Protein AF-A0A954C7C8-F1 (afdb_monomer_lite)

Sequence (350 aa):
MEGTVPPKKTAKKKTKTKTKTKAKVSKAKTKAKKTKSKVSKTKAKVSKTKTKAKVSKTKTKAKKAASGKRRRKNATPEALRPDSDGTFQRDPRKHPHGLNLDGVAIDRASIQARAQAKRKLKADIPLSTSVRAAEDARRSVWAISSEKTTLMFEAAEDLDRERRARHEEVLVEESTPPSTATRRSARDAFGFFRAELARPEAEDDPHSLWRLAHQRQRHELLAGIDPEALDTFEERVGAKLPPSFYDFSLEWGGGQLYVQDHAQIRILPATRILKEITGALCNRMVRPLLPIVDLGLGDYLALDMSRSNRSRENPVWWWYAGEREKKIADSFGQWLKKLVDVGGAHYWWR

pLDDT: mean 72.87, std 22.74, range [34.84, 98.19]

Structure (mmCIF, N/CA/C/O backbone):
data_AF-A0A954C7C8-F1
#
_entry.id   AF-A0A954C7C8-F1
#
loop_
_atom_site.group_PDB
_atom_site.id
_atom_site.type_symbol
_atom_site.label_atom_id
_atom_site.label_alt_id
_atom_site.label_comp_id
_atom_site.label_asym_id
_atom_site.label_entity_id
_atom_site.label_seq_id
_atom_site.pdbx_PDB_ins_code
_atom_site.Cartn_x
_atom_site.Cartn_y
_atom_site.Cartn_z
_atom_site.occupancy
_atom_site.B_iso_or_equiv
_atom_site.auth_seq_id
_atom_site.auth_comp_id
_atom_site.auth_asym_id
_atom_site.auth_atom_id
_atom_site.pdbx_PDB_model_num
ATOM 1 N N . MET A 1 1 ? 72.518 29.207 -10.862 1.00 46.72 1 MET A N 1
ATOM 2 C CA . MET A 1 1 ? 71.650 28.888 -9.708 1.00 46.72 1 MET A CA 1
ATOM 3 C C . MET A 1 1 ? 71.086 27.500 -9.939 1.00 46.72 1 MET A C 1
ATOM 5 O O . MET A 1 1 ? 70.072 27.349 -10.604 1.00 46.72 1 MET A O 1
ATOM 9 N N . GLU A 1 2 ? 71.828 26.490 -9.496 1.00 39.72 2 GLU A N 1
ATOM 10 C CA . GLU A 1 2 ? 71.460 25.078 -9.609 1.00 39.72 2 GLU A CA 1
ATOM 11 C C . GLU A 1 2 ? 70.648 24.684 -8.371 1.00 39.72 2 GLU A C 1
ATOM 13 O O . GLU A 1 2 ? 71.102 24.854 -7.241 1.00 39.72 2 GLU A O 1
ATOM 18 N N . GLY A 1 3 ? 69.411 24.234 -8.589 1.00 47.38 3 GLY A N 1
ATOM 19 C CA . GLY A 1 3 ? 68.478 23.831 -7.540 1.00 47.38 3 GLY A CA 1
ATOM 20 C C . GLY A 1 3 ? 68.382 22.313 -7.444 1.00 47.38 3 GLY A C 1
ATOM 21 O O . GLY A 1 3 ? 67.647 21.679 -8.197 1.00 47.38 3 GLY A O 1
ATOM 22 N N . THR A 1 4 ? 69.125 21.743 -6.501 1.00 52.75 4 THR A N 1
ATOM 23 C CA . THR A 1 4 ? 69.155 20.317 -6.158 1.00 52.75 4 THR A CA 1
ATOM 24 C C . THR A 1 4 ? 67.909 19.922 -5.355 1.00 52.75 4 THR A C 1
ATOM 26 O O . THR A 1 4 ? 67.666 20.456 -4.274 1.00 52.75 4 THR A O 1
ATOM 29 N N . VAL A 1 5 ? 67.127 18.957 -5.851 1.00 64.50 5 VAL A N 1
ATOM 30 C CA . VAL A 1 5 ? 65.966 18.367 -5.154 1.00 64.50 5 VAL A CA 1
ATOM 31 C C . VAL A 1 5 ? 66.373 17.035 -4.500 1.00 64.50 5 VAL A C 1
ATOM 33 O O . VAL A 1 5 ? 66.882 16.163 -5.206 1.00 64.50 5 VAL A O 1
ATOM 36 N N . PRO A 1 6 ? 66.146 16.819 -3.187 1.00 63.22 6 PRO A N 1
ATOM 37 C CA . PRO A 1 6 ? 66.454 15.550 -2.526 1.00 63.22 6 PRO A CA 1
ATOM 38 C C . PRO A 1 6 ? 65.283 14.534 -2.535 1.00 63.22 6 PRO A C 1
ATOM 40 O O . PRO A 1 6 ? 64.127 14.902 -2.763 1.00 63.22 6 PRO A O 1
ATOM 43 N N . PRO A 1 7 ? 65.565 13.234 -2.282 1.00 61.59 7 PRO A N 1
ATOM 44 C CA . PRO A 1 7 ? 64.698 12.125 -2.682 1.00 61.59 7 PRO A CA 1
ATOM 45 C C . PRO A 1 7 ? 63.675 11.638 -1.636 1.00 61.59 7 PRO A C 1
ATOM 47 O O . PRO A 1 7 ? 63.821 11.780 -0.420 1.00 61.59 7 PRO A O 1
ATOM 50 N N . LYS A 1 8 ? 62.646 10.970 -2.180 1.00 51.44 8 LYS A N 1
ATOM 51 C CA . LYS A 1 8 ? 61.538 10.248 -1.529 1.00 51.44 8 LYS A CA 1
ATOM 52 C C . LYS A 1 8 ? 62.005 9.242 -0.465 1.00 51.44 8 LYS A C 1
ATOM 54 O O . LYS A 1 8 ? 62.753 8.314 -0.762 1.00 51.44 8 LYS A O 1
ATOM 59 N N . LYS A 1 9 ? 61.438 9.336 0.745 1.00 52.22 9 LYS A N 1
ATOM 60 C CA . LYS A 1 9 ? 61.500 8.283 1.774 1.00 52.22 9 LYS A CA 1
ATOM 61 C C . LYS A 1 9 ? 60.364 7.272 1.590 1.00 52.22 9 LYS A C 1
ATOM 63 O O . LYS A 1 9 ? 59.186 7.615 1.619 1.00 52.22 9 LYS A O 1
ATOM 68 N N . THR A 1 10 ? 60.744 6.009 1.437 1.00 47.47 10 THR A N 1
ATOM 69 C CA . THR A 1 10 ? 59.891 4.815 1.398 1.00 47.47 10 THR A CA 1
ATOM 70 C C . THR A 1 10 ? 59.378 4.441 2.793 1.00 47.47 10 THR A C 1
ATOM 72 O O . THR A 1 10 ? 60.172 4.217 3.709 1.00 47.47 10 THR A O 1
ATOM 75 N N . ALA A 1 11 ? 58.059 4.313 2.957 1.00 53.62 11 ALA A N 1
ATOM 76 C CA . ALA A 1 11 ? 57.433 3.836 4.190 1.00 53.62 11 ALA A CA 1
ATOM 77 C C . ALA A 1 11 ? 57.416 2.295 4.256 1.00 53.62 11 ALA A C 1
ATOM 79 O O . ALA A 1 11 ? 56.837 1.617 3.406 1.00 53.62 11 ALA A O 1
ATOM 80 N N . LYS A 1 12 ? 58.044 1.743 5.302 1.00 49.09 12 LYS A N 1
ATOM 81 C CA . LYS A 1 12 ? 58.049 0.317 5.668 1.00 49.09 12 LYS A CA 1
ATOM 82 C C . LYS A 1 12 ? 56.649 -0.151 6.091 1.00 49.09 12 LYS A C 1
ATOM 84 O O . LYS A 1 12 ? 56.111 0.294 7.104 1.00 49.09 12 LYS A O 1
ATOM 89 N N . LYS A 1 13 ? 56.104 -1.125 5.361 1.00 48.75 13 LYS A N 1
ATOM 90 C CA . LYS A 1 13 ? 54.872 -1.864 5.672 1.00 48.75 13 LYS A CA 1
ATOM 91 C C . LYS A 1 13 ? 55.163 -2.883 6.788 1.00 48.75 13 LYS A C 1
ATOM 93 O O . LYS A 1 13 ? 55.808 -3.897 6.544 1.00 48.75 13 LYS A O 1
ATOM 98 N N . LYS A 1 14 ? 54.727 -2.610 8.025 1.00 51.41 14 LYS A N 1
ATOM 99 C CA . LYS A 1 14 ? 54.780 -3.572 9.144 1.00 51.41 14 LYS A CA 1
ATOM 100 C C . LYS A 1 14 ? 53.619 -4.567 9.035 1.00 51.41 14 LYS A C 1
ATOM 102 O O . LYS A 1 14 ? 52.454 -4.193 9.139 1.00 51.41 14 LYS A O 1
ATOM 107 N N . THR A 1 15 ? 53.951 -5.838 8.855 1.00 44.94 15 THR A N 1
ATOM 108 C CA . THR A 1 15 ? 53.061 -6.999 8.970 1.00 44.94 15 THR A CA 1
ATOM 109 C C . THR A 1 15 ? 52.659 -7.225 10.432 1.00 44.94 15 THR A C 1
ATOM 111 O O . THR A 1 15 ? 53.518 -7.457 11.279 1.00 44.94 15 THR A O 1
ATOM 114 N N . LYS A 1 16 ? 51.354 -7.167 10.737 1.00 48.84 16 LYS A N 1
ATOM 115 C CA . LYS A 1 16 ? 50.788 -7.601 12.026 1.00 48.84 16 LYS A CA 1
ATOM 116 C C . LYS A 1 16 ? 50.396 -9.078 11.953 1.00 48.84 16 LYS A C 1
ATOM 118 O O . LYS A 1 16 ? 49.500 -9.464 11.206 1.00 48.84 16 LYS A O 1
ATOM 123 N N . THR A 1 17 ? 51.069 -9.875 12.768 1.00 42.56 17 THR A N 1
ATOM 124 C CA . THR A 1 17 ? 50.798 -11.274 13.103 1.00 42.56 17 THR A CA 1
ATOM 125 C C . THR A 1 17 ? 49.442 -11.391 13.812 1.00 42.56 17 THR A C 1
ATOM 127 O O . THR A 1 17 ? 49.221 -10.754 14.840 1.00 42.56 17 THR A O 1
ATOM 130 N N . LYS A 1 18 ? 48.515 -12.193 13.268 1.00 51.16 18 LYS A N 1
ATOM 131 C CA . LYS A 1 18 ? 47.244 -12.551 13.922 1.00 51.16 18 LYS A CA 1
ATOM 132 C C . LYS A 1 18 ? 47.466 -13.733 14.868 1.00 51.16 18 LYS A C 1
ATOM 134 O O . LYS A 1 18 ? 47.672 -14.861 14.425 1.00 51.16 18 LYS A O 1
ATOM 139 N N . THR A 1 19 ? 47.375 -13.476 16.164 1.00 45.09 19 THR A N 1
ATOM 140 C CA . THR A 1 19 ? 47.300 -14.476 17.233 1.00 45.09 19 THR A CA 1
ATOM 141 C C . THR A 1 19 ? 45.918 -15.139 17.224 1.00 45.09 19 THR A C 1
ATOM 143 O O . THR A 1 19 ? 44.892 -14.468 17.307 1.00 45.09 19 THR A O 1
ATOM 146 N N . LYS A 1 20 ? 45.882 -16.472 17.101 1.00 49.59 20 LYS A N 1
ATOM 147 C CA . LYS A 1 20 ? 44.675 -17.296 17.263 1.00 49.59 20 LYS A CA 1
ATOM 148 C C . LYS A 1 20 ? 44.415 -17.524 18.755 1.00 49.59 20 LYS A C 1
ATOM 150 O O . LYS A 1 20 ? 45.111 -18.323 19.374 1.00 49.59 20 LYS A O 1
ATOM 155 N N . THR A 1 21 ? 43.383 -16.904 19.313 1.00 43.47 21 THR A N 1
ATOM 156 C CA . THR A 1 21 ? 42.845 -17.253 20.637 1.00 43.47 21 THR A CA 1
ATOM 157 C C . THR A 1 21 ? 41.702 -18.256 20.469 1.00 43.47 21 THR A C 1
ATOM 159 O O . THR A 1 21 ? 40.609 -17.916 20.023 1.00 43.47 21 THR A O 1
ATOM 162 N N . LYS A 1 22 ? 41.961 -19.526 20.804 1.00 47.38 22 LYS A N 1
ATOM 163 C CA . LYS A 1 22 ? 40.930 -20.559 20.978 1.00 47.38 22 LYS A CA 1
ATOM 164 C C . LYS A 1 22 ? 40.215 -20.310 22.310 1.00 47.38 22 LYS A C 1
ATOM 166 O O . LYS A 1 22 ? 40.795 -20.555 23.364 1.00 47.38 22 LYS A O 1
ATOM 171 N N . ALA A 1 23 ? 38.961 -19.868 22.268 1.00 44.16 23 ALA A N 1
ATOM 172 C CA . ALA A 1 23 ? 38.094 -19.846 23.442 1.00 44.16 23 ALA A CA 1
ATOM 173 C C . ALA A 1 23 ? 37.400 -21.212 23.607 1.00 44.16 23 ALA A C 1
ATOM 175 O O . ALA A 1 23 ? 36.630 -21.652 22.754 1.00 44.16 23 ALA A O 1
ATOM 176 N N . LYS A 1 24 ? 37.718 -21.892 24.713 1.00 42.03 24 LYS A N 1
ATOM 177 C CA . LYS A 1 24 ? 37.057 -23.104 25.217 1.00 42.03 24 LYS A CA 1
ATOM 178 C C . LYS A 1 24 ? 35.636 -22.741 25.665 1.00 42.03 24 LYS A C 1
ATOM 180 O O . LYS A 1 24 ? 35.471 -21.994 26.622 1.00 42.03 24 LYS A O 1
ATOM 185 N N . VAL A 1 25 ? 34.621 -23.305 25.013 1.00 41.75 25 VAL A N 1
ATOM 186 C CA . VAL A 1 25 ? 33.230 -23.269 25.487 1.00 41.75 25 VAL A CA 1
ATOM 187 C C . VAL A 1 25 ? 33.046 -24.396 26.505 1.00 41.75 25 VAL A C 1
ATOM 189 O O . VAL A 1 25 ? 32.979 -25.570 26.142 1.00 41.75 25 VAL A O 1
ATOM 192 N N . SER A 1 26 ? 32.996 -24.055 27.792 1.00 43.66 26 SER A N 1
ATOM 193 C CA . SER A 1 26 ? 32.583 -24.965 28.860 1.00 43.66 26 SER A CA 1
ATOM 194 C C . SER A 1 26 ? 31.052 -25.006 28.943 1.00 43.66 26 SER A C 1
ATOM 196 O O . SER A 1 26 ? 30.375 -23.995 29.114 1.00 43.66 26 SER A O 1
ATOM 198 N N . LYS A 1 27 ? 30.488 -26.211 28.805 1.00 48.31 27 LYS A N 1
ATOM 199 C CA . LYS A 1 27 ? 29.069 -26.509 29.047 1.00 48.31 27 LYS A CA 1
ATOM 200 C C . LYS A 1 27 ? 28.755 -26.342 30.537 1.00 48.31 27 LYS A C 1
ATOM 202 O O . LYS A 1 27 ? 29.107 -27.208 31.336 1.00 48.31 27 LYS A O 1
ATOM 207 N N . ALA A 1 28 ? 28.030 -25.290 30.901 1.00 42.75 28 ALA A N 1
ATOM 208 C CA . ALA A 1 28 ? 27.385 -25.187 32.205 1.00 42.75 28 ALA A CA 1
ATOM 209 C C . ALA A 1 28 ? 26.016 -25.891 32.163 1.00 42.75 28 ALA A C 1
ATOM 211 O O . ALA A 1 28 ? 25.058 -25.399 31.571 1.00 42.75 28 ALA A O 1
ATOM 212 N N . LYS A 1 29 ? 25.929 -27.071 32.789 1.00 51.09 29 LYS A N 1
ATOM 213 C CA . LYS A 1 29 ? 24.661 -27.715 33.163 1.00 51.09 29 LYS A CA 1
ATOM 214 C C . LYS A 1 29 ? 24.087 -26.981 34.378 1.00 51.09 29 LYS A C 1
ATOM 216 O O . LYS A 1 29 ? 24.548 -27.202 35.496 1.00 51.09 29 LYS A O 1
ATOM 221 N N . THR A 1 30 ? 23.056 -26.168 34.195 1.00 42.38 30 THR A N 1
ATOM 222 C CA . THR A 1 30 ? 22.246 -25.644 35.302 1.00 42.38 30 THR A CA 1
ATOM 223 C C . THR A 1 30 ? 21.126 -26.629 35.637 1.00 42.38 30 THR A C 1
ATOM 225 O O . THR A 1 30 ? 20.155 -26.796 34.903 1.00 42.38 30 THR A O 1
ATOM 228 N N . LYS A 1 31 ? 21.278 -27.320 36.773 1.00 43.69 31 LYS A N 1
ATOM 229 C CA . LYS A 1 31 ? 20.202 -28.078 37.424 1.00 43.69 31 LYS A CA 1
ATOM 230 C C . LYS A 1 31 ? 19.186 -27.087 38.002 1.00 43.69 31 LYS A C 1
ATOM 232 O O . LYS A 1 31 ? 19.531 -26.289 38.871 1.00 43.69 31 LYS A O 1
ATOM 237 N N . ALA A 1 32 ? 17.936 -27.168 37.552 1.00 42.69 32 ALA A N 1
ATOM 238 C CA . ALA A 1 32 ? 16.816 -26.442 38.139 1.00 42.69 32 ALA A CA 1
ATOM 239 C C . ALA A 1 32 ? 16.548 -26.952 39.567 1.00 42.69 32 ALA A C 1
ATOM 241 O O . ALA A 1 32 ? 16.082 -28.074 39.774 1.00 42.69 32 ALA A O 1
ATOM 242 N N . LYS A 1 33 ? 16.868 -26.125 40.565 1.00 46.00 33 LYS A N 1
ATOM 243 C CA . LYS A 1 33 ? 16.554 -26.363 41.976 1.00 46.00 33 LYS A CA 1
ATOM 244 C C . LYS A 1 33 ? 15.111 -25.903 42.217 1.00 46.00 33 LYS A C 1
ATOM 246 O O . LYS A 1 33 ? 14.828 -24.712 42.185 1.00 46.00 33 LYS A O 1
ATOM 251 N N . LYS A 1 34 ? 14.198 -26.858 42.433 1.00 49.19 34 LYS A N 1
ATOM 252 C CA . LYS A 1 34 ? 12.833 -26.620 42.934 1.00 49.19 34 LYS A CA 1
ATOM 253 C C . LYS A 1 34 ? 12.910 -25.859 44.263 1.00 49.19 34 LYS A C 1
ATOM 255 O O . LYS A 1 34 ? 13.288 -26.444 45.275 1.00 49.19 34 LYS A O 1
ATOM 260 N N . THR A 1 35 ? 12.500 -24.598 44.282 1.00 44.88 35 THR A N 1
ATOM 261 C CA . THR A 1 35 ? 12.160 -23.877 45.512 1.00 44.88 35 THR A CA 1
ATOM 262 C C . THR A 1 35 ? 10.641 -23.848 45.656 1.00 44.88 35 THR A C 1
ATOM 264 O O . THR A 1 35 ? 9.917 -23.282 44.844 1.00 44.88 35 THR A O 1
ATOM 267 N N . LYS A 1 36 ? 10.150 -24.533 46.694 1.00 52.00 36 LYS A N 1
ATOM 268 C CA . LYS A 1 36 ? 8.775 -24.423 47.184 1.00 52.00 36 LYS A CA 1
ATOM 269 C C . LYS A 1 36 ? 8.640 -23.061 47.871 1.00 52.00 36 LYS A C 1
ATOM 271 O O . LYS A 1 36 ? 9.225 -22.876 48.937 1.00 52.00 36 LYS A O 1
ATOM 276 N N . SER A 1 37 ? 7.889 -22.126 47.297 1.00 42.00 37 SER A N 1
ATOM 277 C CA . SER A 1 37 ? 7.453 -20.926 48.013 1.00 42.00 37 SER A CA 1
ATOM 278 C C . SER A 1 37 ? 6.152 -21.215 48.759 1.00 42.00 37 SER A C 1
ATOM 280 O O . SER A 1 37 ? 5.195 -21.782 48.233 1.00 42.00 37 SER A O 1
ATOM 282 N N . LYS A 1 38 ? 6.195 -20.891 50.052 1.00 41.75 38 LYS A N 1
ATOM 283 C CA . LYS A 1 38 ? 5.137 -21.072 51.038 1.00 41.75 38 LYS A CA 1
ATOM 284 C C . LYS A 1 38 ? 3.942 -20.171 50.738 1.00 41.75 38 LYS A C 1
ATOM 286 O O . LYS A 1 38 ? 4.081 -18.996 50.425 1.00 41.75 38 LYS A O 1
ATOM 291 N N . VAL A 1 39 ? 2.780 -20.773 50.946 1.00 39.78 39 VAL A N 1
ATOM 292 C CA . VAL A 1 39 ? 1.456 -20.176 51.097 1.00 39.78 39 VAL A CA 1
ATOM 293 C C . VAL A 1 39 ? 1.466 -19.119 52.207 1.00 39.78 39 VAL A C 1
ATOM 295 O O . VAL A 1 39 ? 1.764 -19.446 53.355 1.00 39.78 39 VAL A O 1
ATOM 298 N N . SER A 1 40 ? 1.056 -17.889 51.897 1.00 41.56 40 SER A N 1
ATOM 299 C CA . SER A 1 40 ? 0.487 -16.960 52.876 1.00 41.56 40 SER A CA 1
ATOM 300 C C . SER A 1 40 ? -1.014 -16.828 52.610 1.00 41.56 40 SER A C 1
ATOM 302 O O . SER A 1 40 ? -1.468 -16.491 51.520 1.00 41.56 40 SER A O 1
ATOM 304 N N . LYS A 1 41 ? -1.798 -17.195 53.628 1.00 43.72 41 LYS A N 1
ATOM 305 C CA . LYS A 1 41 ? -3.251 -17.045 53.677 1.00 43.72 41 LYS A CA 1
ATOM 306 C C . LYS A 1 41 ? -3.574 -15.592 54.013 1.00 43.72 41 LYS A C 1
ATOM 308 O O . LYS A 1 41 ? -3.355 -15.179 55.148 1.00 43.72 41 LYS A O 1
ATOM 313 N N . THR A 1 42 ? -4.189 -14.864 53.093 1.00 45.59 42 THR A N 1
ATOM 314 C CA . THR A 1 42 ? -4.972 -13.667 53.415 1.00 45.59 42 THR A CA 1
ATOM 315 C C . THR A 1 42 ? -6.440 -13.959 53.136 1.00 45.59 42 THR A C 1
ATOM 317 O O . THR A 1 42 ? -6.854 -14.280 52.025 1.00 45.59 42 THR A O 1
ATOM 320 N N . LYS A 1 43 ? -7.220 -13.939 54.221 1.00 46.34 43 LYS A N 1
ATOM 321 C CA . LYS A 1 43 ? -8.670 -14.120 54.246 1.00 46.34 43 LYS A CA 1
ATOM 322 C C . LYS A 1 43 ? -9.331 -12.970 53.482 1.00 46.34 43 LYS A C 1
ATOM 324 O O . LYS A 1 43 ? -9.228 -11.830 53.917 1.00 46.34 43 LYS A O 1
ATOM 329 N N . ALA A 1 44 ? -10.086 -13.282 52.435 1.00 44.09 44 ALA A N 1
ATOM 330 C CA . ALA A 1 44 ? -11.118 -12.397 51.909 1.00 44.09 44 ALA A CA 1
ATOM 331 C C . ALA A 1 44 ? -12.486 -13.038 52.177 1.00 44.09 44 ALA A C 1
ATOM 333 O O . ALA A 1 44 ? -12.807 -14.111 51.665 1.00 44.09 44 ALA A O 1
ATOM 334 N N . LYS A 1 45 ? -13.263 -12.388 53.051 1.00 44.47 45 LYS A N 1
ATOM 335 C CA . LYS A 1 45 ? -14.691 -12.643 53.270 1.00 44.47 45 LYS A CA 1
ATOM 336 C C . LYS A 1 45 ? -15.422 -12.368 51.953 1.00 44.47 45 LYS A C 1
ATOM 338 O O . LYS A 1 45 ? -15.482 -11.220 51.531 1.00 44.47 45 LYS A O 1
ATOM 343 N N . VAL A 1 46 ? -16.004 -13.398 51.347 1.00 40.50 46 VAL A N 1
ATOM 344 C CA . VAL A 1 46 ? -17.013 -13.248 50.292 1.00 40.50 46 VAL A CA 1
ATOM 345 C C . VAL A 1 46 ? -18.356 -13.649 50.887 1.00 40.50 46 VAL A C 1
ATOM 347 O O . VAL A 1 46 ? -18.559 -14.786 51.320 1.00 40.50 46 VAL A O 1
ATOM 350 N N . SER A 1 47 ? -19.242 -12.664 50.973 1.00 41.94 47 SER A N 1
ATOM 351 C CA . SER A 1 47 ? -20.640 -12.799 51.350 1.00 41.94 47 SER A CA 1
ATOM 352 C C . SER A 1 47 ? -21.384 -13.648 50.318 1.00 41.94 47 SER A C 1
ATOM 354 O O . SER A 1 47 ? -21.256 -13.479 49.108 1.00 41.94 47 SER A O 1
ATOM 356 N N . LYS A 1 48 ? -22.160 -14.603 50.830 1.00 37.97 48 LYS A N 1
ATOM 357 C CA . LYS A 1 48 ? -23.064 -15.457 50.063 1.00 37.97 48 LYS A CA 1
ATOM 358 C C . LYS A 1 48 ? -24.331 -14.673 49.729 1.00 37.97 48 LYS A C 1
ATOM 360 O O . LYS A 1 48 ? -25.075 -14.330 50.641 1.00 37.97 48 LYS A O 1
ATOM 365 N N . THR A 1 49 ? -24.653 -14.547 48.450 1.00 41.31 49 THR A N 1
ATOM 366 C CA . THR A 1 49 ? -26.039 -14.419 47.988 1.00 41.31 49 THR A CA 1
ATOM 367 C C . THR A 1 49 ? -26.321 -15.527 46.978 1.00 41.31 49 THR A C 1
ATOM 369 O O . THR A 1 49 ? -25.793 -15.573 45.872 1.00 41.31 49 THR A O 1
ATOM 372 N N . LYS A 1 50 ? -27.145 -16.485 47.420 1.00 39.59 50 LYS A N 1
ATOM 373 C CA . LYS A 1 50 ? -27.941 -17.374 46.562 1.00 39.59 50 LYS A CA 1
ATOM 374 C C . LYS A 1 50 ? -28.862 -16.454 45.723 1.00 39.59 50 LYS A C 1
ATOM 376 O O . LYS A 1 50 ? -29.208 -15.373 46.180 1.00 39.59 50 LYS A O 1
ATOM 381 N N . THR A 1 51 ? -29.328 -16.776 44.518 1.00 35.00 51 THR A N 1
ATOM 382 C CA . THR A 1 51 ? -30.267 -17.868 44.243 1.00 35.00 51 THR A CA 1
ATOM 383 C C . THR A 1 51 ? -30.586 -17.938 42.736 1.00 35.00 51 THR A C 1
ATOM 385 O O . THR A 1 51 ? -30.644 -16.914 42.069 1.00 35.00 51 THR A O 1
ATOM 388 N N . LYS A 1 52 ? -30.959 -19.151 42.304 1.00 41.03 52 LYS A N 1
ATOM 389 C CA . LYS A 1 52 ? -31.861 -19.523 41.191 1.00 41.03 52 LYS A CA 1
ATOM 390 C C . LYS A 1 52 ? -31.316 -19.567 39.757 1.00 41.03 52 LYS A C 1
ATOM 392 O O . LYS A 1 52 ? -31.375 -18.626 38.979 1.00 41.03 52 LYS A O 1
ATOM 397 N N . ALA A 1 53 ? -30.966 -20.803 39.404 1.00 39.91 53 ALA A N 1
ATOM 398 C CA . ALA A 1 53 ? -31.085 -21.379 38.077 1.00 39.91 53 ALA A CA 1
ATOM 399 C C . ALA A 1 53 ? -32.492 -21.197 37.478 1.00 39.91 53 ALA A C 1
ATOM 401 O O . ALA A 1 53 ? -33.500 -21.400 38.161 1.00 39.91 53 ALA A O 1
ATOM 402 N N . LYS A 1 54 ? -32.547 -20.944 36.169 1.00 39.44 54 LYS A N 1
ATOM 403 C CA . LYS A 1 54 ? -33.677 -21.332 35.324 1.00 39.44 54 LYS A CA 1
ATOM 404 C C . LYS A 1 54 ? -33.149 -21.870 33.998 1.00 39.44 54 LYS A C 1
ATOM 406 O O . LYS A 1 54 ? -32.566 -21.157 33.190 1.00 39.44 54 LYS A O 1
ATOM 411 N N . VAL A 1 55 ? -33.336 -23.173 33.846 1.00 40.22 55 VAL A N 1
ATOM 412 C CA . VAL A 1 55 ? -33.214 -23.936 32.609 1.00 40.22 55 VAL A CA 1
ATOM 413 C C . VAL A 1 55 ? -34.431 -23.615 31.745 1.00 40.22 55 VAL A C 1
ATOM 415 O O . VAL A 1 55 ? -35.559 -23.756 32.209 1.00 40.22 55 VAL A O 1
ATOM 418 N N . SER A 1 56 ? -34.217 -23.278 30.478 1.00 39.81 56 SER A N 1
ATOM 419 C CA . SER A 1 56 ? -35.226 -23.478 29.437 1.00 39.81 56 SER A CA 1
ATOM 420 C C . SER A 1 56 ? -34.544 -23.967 28.165 1.00 39.81 56 SER A C 1
ATOM 422 O O . SER A 1 56 ? -33.869 -23.222 27.458 1.00 39.81 56 SER A O 1
ATOM 424 N N . LYS A 1 57 ? -34.716 -25.268 27.917 1.00 41.72 57 LYS A N 1
ATOM 425 C CA . LYS A 1 57 ? -34.546 -25.906 26.615 1.00 41.72 57 LYS A CA 1
ATOM 426 C C . LYS A 1 57 ? -35.679 -25.433 25.706 1.00 41.72 57 LYS A C 1
ATOM 428 O O . LYS A 1 57 ? -36.837 -25.579 26.084 1.00 41.72 57 LYS A O 1
ATOM 433 N N . THR A 1 58 ? -35.353 -25.042 24.480 1.00 40.25 58 THR A N 1
ATOM 434 C CA . THR A 1 58 ? -36.331 -25.010 23.388 1.00 40.25 58 THR A CA 1
ATOM 435 C C . THR A 1 58 ? -35.676 -25.561 22.124 1.00 40.25 58 THR A C 1
ATOM 437 O O . THR A 1 58 ? -34.890 -24.897 21.456 1.00 40.25 58 THR A O 1
ATOM 440 N N . LYS A 1 59 ? -35.993 -26.830 21.827 1.00 40.22 59 LYS A N 1
ATOM 441 C CA . LYS A 1 59 ? -36.027 -27.385 20.463 1.00 40.22 59 LYS A CA 1
ATOM 442 C C . LYS A 1 59 ? -37.028 -26.537 19.667 1.00 40.22 59 LYS A C 1
ATOM 444 O O . LYS A 1 59 ? -38.028 -26.103 20.228 1.00 40.22 59 LYS A O 1
ATOM 449 N N . THR A 1 60 ? -36.811 -26.170 18.412 1.00 36.50 60 THR A N 1
ATOM 450 C CA . THR A 1 60 ? -37.191 -26.825 17.135 1.00 36.50 60 THR A CA 1
ATOM 451 C C . THR A 1 60 ? -37.299 -25.616 16.180 1.00 36.50 60 THR A C 1
ATOM 453 O O . THR A 1 60 ? -37.758 -24.570 16.613 1.00 36.50 60 THR A O 1
ATOM 456 N N . LYS A 1 61 ? -36.898 -25.599 14.912 1.00 38.91 61 LYS A N 1
ATOM 457 C CA . LYS A 1 61 ? -37.423 -26.390 13.800 1.00 38.91 61 LYS A CA 1
ATOM 458 C C . LYS A 1 61 ? -36.605 -26.006 12.563 1.00 38.91 61 LYS A C 1
ATOM 460 O O . LYS A 1 61 ? -36.386 -24.827 12.300 1.00 38.91 61 LYS A O 1
ATOM 465 N N . ALA A 1 62 ? -36.220 -27.009 11.789 1.00 42.47 62 ALA A N 1
ATOM 466 C CA . ALA A 1 62 ? -35.799 -26.841 10.412 1.00 42.47 62 ALA A CA 1
ATOM 467 C C . ALA A 1 62 ? -36.942 -26.237 9.577 1.00 42.47 62 ALA A C 1
ATOM 469 O O . ALA A 1 62 ? -38.085 -26.690 9.674 1.00 42.47 62 ALA A O 1
ATOM 470 N N . LYS A 1 63 ? -36.624 -25.279 8.703 1.00 42.00 63 LYS A N 1
ATOM 471 C CA . LYS A 1 63 ? -37.423 -25.012 7.505 1.00 42.00 63 LYS A CA 1
ATOM 472 C C . LYS A 1 63 ? -36.497 -24.901 6.301 1.00 42.00 63 LYS A C 1
ATOM 474 O O . LYS A 1 63 ? -35.781 -23.930 6.102 1.00 42.00 63 LYS A O 1
ATOM 479 N N . LYS A 1 64 ? -36.516 -25.996 5.552 1.00 42.47 64 LYS A N 1
ATOM 480 C CA . LYS A 1 64 ? -35.961 -26.210 4.225 1.00 42.47 64 LYS A CA 1
ATOM 481 C C . LYS A 1 64 ? -36.944 -25.586 3.225 1.00 42.47 64 LYS A C 1
ATOM 483 O O . LYS A 1 64 ? -38.106 -25.979 3.213 1.00 42.47 64 LYS A O 1
ATOM 488 N N . ALA A 1 65 ? -36.487 -24.645 2.409 1.00 43.19 65 ALA A N 1
ATOM 489 C CA . ALA A 1 65 ? -37.118 -24.227 1.154 1.00 43.19 65 ALA A CA 1
ATOM 490 C C . ALA A 1 65 ? -35.945 -23.837 0.235 1.00 43.19 65 ALA A C 1
ATOM 492 O O . ALA A 1 65 ? -35.197 -22.933 0.573 1.00 43.19 65 ALA A O 1
ATOM 493 N N . ALA A 1 66 ? -35.528 -24.604 -0.774 1.00 43.53 66 ALA A N 1
ATOM 494 C CA . ALA A 1 66 ? -36.257 -25.104 -1.941 1.00 43.53 66 ALA A CA 1
ATOM 495 C C . ALA A 1 66 ? -36.886 -23.975 -2.776 1.00 43.53 66 ALA A C 1
ATOM 497 O O . ALA A 1 66 ? -38.096 -23.806 -2.790 1.00 43.53 66 ALA A O 1
ATOM 498 N N . SER A 1 67 ? -36.048 -23.221 -3.488 1.00 41.22 67 SER A N 1
ATOM 499 C CA . SER A 1 67 ? -36.37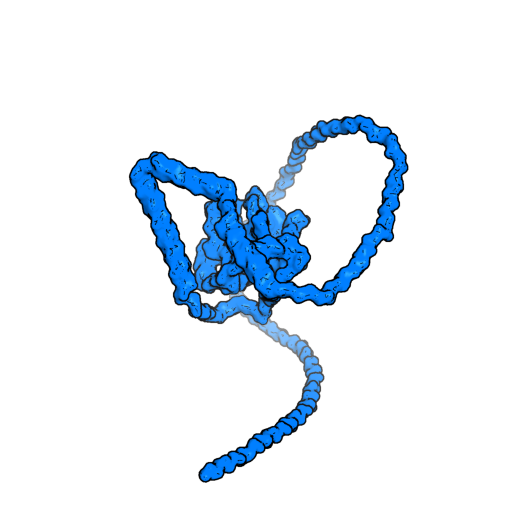8 -22.558 -4.760 1.00 41.22 67 SER A CA 1
ATOM 500 C C . SER A 1 67 ? -35.047 -22.151 -5.412 1.00 41.22 67 SER A C 1
ATOM 502 O O . SER A 1 67 ? -34.125 -21.772 -4.705 1.00 41.22 67 SER A O 1
ATOM 504 N N . GLY A 1 68 ? -34.778 -22.249 -6.704 1.00 40.91 68 GLY A N 1
ATOM 505 C CA . GLY A 1 68 ? -35.443 -22.891 -7.818 1.00 40.91 68 GLY A CA 1
ATOM 506 C C . GLY A 1 68 ? -34.361 -23.047 -8.887 1.00 40.91 68 GLY A C 1
ATOM 507 O O . GLY A 1 68 ? -33.685 -22.092 -9.260 1.00 40.91 68 GLY A O 1
ATOM 508 N N . LYS A 1 69 ? -34.142 -24.282 -9.333 1.00 40.91 69 LYS A N 1
ATOM 509 C CA . LYS A 1 69 ? -33.139 -24.656 -10.331 1.00 40.91 69 LYS A CA 1
ATOM 510 C C . LYS A 1 69 ? -33.640 -24.183 -11.705 1.00 40.91 69 LYS A C 1
ATOM 512 O O . LYS A 1 69 ? -34.349 -24.918 -12.388 1.00 40.91 69 LYS A O 1
ATOM 517 N N . ARG A 1 70 ? -33.313 -22.955 -12.123 1.00 44.78 70 ARG A N 1
ATOM 518 C CA . ARG A 1 70 ? -33.559 -22.501 -13.504 1.00 44.78 70 ARG A CA 1
ATOM 519 C C . ARG A 1 70 ? -32.513 -23.128 -14.433 1.00 44.78 70 ARG A C 1
ATOM 521 O O . ARG A 1 70 ? -31.448 -22.573 -14.671 1.00 44.78 70 ARG A O 1
ATOM 528 N N . ARG A 1 71 ? -32.841 -24.322 -14.945 1.00 41.19 71 ARG A N 1
ATOM 529 C CA . ARG A 1 71 ? -32.210 -24.933 -16.126 1.00 41.19 71 ARG A CA 1
ATOM 530 C C . ARG A 1 71 ? -32.461 -24.011 -17.322 1.00 41.19 71 ARG A C 1
ATOM 532 O O . ARG A 1 71 ? -33.584 -23.957 -17.815 1.00 41.19 71 ARG A O 1
ATOM 539 N N . ARG A 1 72 ? -31.433 -23.316 -17.810 1.00 43.72 72 ARG A N 1
ATOM 540 C CA . ARG A 1 72 ? -31.423 -22.837 -19.196 1.00 43.72 72 ARG A CA 1
ATOM 541 C C . ARG A 1 72 ? -30.970 -23.996 -20.078 1.00 43.72 72 ARG A C 1
ATOM 543 O O . ARG A 1 72 ? -29.816 -24.406 -20.035 1.00 43.72 72 ARG A O 1
ATOM 550 N N . LYS A 1 73 ? -31.934 -24.561 -20.808 1.00 41.31 73 LYS A N 1
ATOM 551 C CA . LYS A 1 73 ? -31.700 -25.360 -22.009 1.00 41.31 73 LYS A CA 1
ATOM 552 C C . LYS A 1 73 ? -31.209 -24.380 -23.075 1.00 41.31 73 LYS A C 1
ATOM 554 O O . LYS A 1 73 ? -32.014 -23.580 -23.532 1.00 41.31 73 LYS A O 1
ATOM 559 N N . ASN A 1 74 ? -29.931 -24.425 -23.433 1.00 41.91 74 ASN A N 1
ATOM 560 C CA . ASN A 1 74 ? -29.501 -23.932 -24.735 1.00 41.91 74 ASN A CA 1
ATOM 561 C C . ASN A 1 74 ? -29.170 -25.147 -25.583 1.00 41.91 74 ASN A C 1
ATOM 563 O O . ASN A 1 74 ? -28.498 -26.075 -25.134 1.00 41.91 74 ASN A O 1
ATOM 567 N N . ALA A 1 75 ? -29.789 -25.139 -26.752 1.00 39.06 75 ALA A N 1
ATOM 568 C CA . ALA A 1 75 ? -29.824 -26.206 -27.712 1.00 39.06 75 ALA A CA 1
ATOM 569 C C . ALA A 1 75 ? -28.438 -26.464 -28.298 1.00 39.06 75 ALA A C 1
ATOM 571 O O . ALA A 1 75 ? -27.689 -25.542 -28.617 1.00 39.06 75 ALA A O 1
ATOM 572 N N . THR A 1 76 ? -28.154 -27.744 -28.458 1.00 38.69 76 THR A N 1
ATOM 573 C CA . THR A 1 76 ? -27.186 -28.287 -29.396 1.00 38.69 76 THR A CA 1
ATOM 574 C C . THR A 1 76 ? -27.789 -28.174 -30.799 1.00 38.69 76 THR A C 1
ATOM 576 O O . THR A 1 76 ? -28.906 -28.658 -30.987 1.00 38.69 76 THR A O 1
ATOM 579 N N . PRO A 1 77 ? -27.102 -27.601 -31.797 1.00 50.31 77 PRO A N 1
ATOM 580 C CA . PRO A 1 77 ? -27.221 -28.077 -33.155 1.00 50.31 77 PRO A CA 1
ATOM 581 C C . PRO A 1 77 ? -26.212 -29.208 -33.341 1.00 50.31 77 PRO A C 1
ATOM 583 O O . PRO A 1 77 ? -24.997 -29.056 -33.229 1.00 50.31 77 PRO A O 1
ATOM 586 N N . GLU A 1 78 ? -26.805 -30.371 -33.526 1.00 34.84 78 GLU A N 1
ATOM 587 C CA . GLU A 1 78 ? -26.256 -31.558 -34.147 1.00 34.84 78 GLU A CA 1
ATOM 588 C C . GLU A 1 78 ? -25.781 -31.261 -35.582 1.00 34.84 78 GLU A C 1
ATOM 590 O O . GLU A 1 78 ? -26.251 -30.320 -36.220 1.00 34.84 78 GLU A O 1
ATOM 595 N N . ALA A 1 79 ? -24.906 -32.143 -36.065 1.00 36.47 79 ALA A N 1
ATOM 596 C CA . ALA A 1 79 ? -24.465 -32.350 -37.444 1.00 36.47 79 ALA A CA 1
ATOM 597 C C . ALA A 1 79 ? -23.099 -31.769 -37.872 1.00 36.47 79 ALA A C 1
ATOM 599 O O . ALA A 1 79 ? -22.879 -30.563 -37.941 1.00 36.47 79 ALA A O 1
ATOM 600 N N . LEU A 1 80 ? -22.262 -32.736 -38.283 1.00 37.59 80 LEU A N 1
ATOM 601 C CA . LEU A 1 80 ? -21.124 -32.717 -39.216 1.00 37.59 80 LEU A CA 1
ATOM 602 C C . LEU A 1 80 ? -19.750 -33.023 -38.592 1.00 37.59 80 LEU A C 1
ATOM 604 O O . LEU A 1 80 ? -18.925 -32.167 -38.295 1.00 37.59 80 LEU A O 1
ATOM 608 N N . ARG A 1 81 ? -19.521 -34.330 -38.447 1.00 44.88 81 ARG A N 1
ATOM 609 C CA . ARG A 1 81 ? -18.244 -35.029 -38.674 1.00 44.88 81 ARG A CA 1
ATOM 610 C C . ARG A 1 81 ? -18.384 -35.810 -39.996 1.00 44.88 81 ARG A C 1
ATOM 612 O O . ARG A 1 81 ? -19.533 -36.042 -40.378 1.00 44.88 81 ARG A O 1
ATOM 619 N N . PRO A 1 82 ? -17.319 -36.419 -40.547 1.00 50.44 82 PRO A N 1
ATOM 620 C CA . PRO A 1 82 ? -15.874 -36.158 -40.430 1.00 50.44 82 PRO A CA 1
ATOM 621 C C . PRO A 1 82 ? -15.208 -36.071 -41.826 1.00 50.44 82 PRO A C 1
ATOM 623 O O . PRO A 1 82 ? -15.885 -36.298 -42.809 1.00 50.44 82 PRO A O 1
ATOM 626 N N . ASP A 1 83 ? -13.908 -35.769 -41.888 1.00 39.53 83 ASP A N 1
ATOM 627 C CA . ASP A 1 83 ? -12.934 -36.241 -42.901 1.00 39.53 83 ASP A CA 1
ATOM 628 C C . ASP A 1 83 ? -11.543 -35.849 -42.347 1.00 39.53 83 ASP A C 1
ATOM 630 O O . ASP A 1 83 ? -11.310 -34.695 -41.993 1.00 39.53 83 ASP A O 1
ATOM 634 N N . SER A 1 84 ? -10.774 -36.798 -41.806 1.00 40.72 84 SER A N 1
ATOM 635 C CA . SER A 1 84 ? -9.760 -37.627 -42.482 1.00 40.72 84 SER A CA 1
ATOM 636 C C . SER A 1 84 ? -8.482 -36.856 -42.847 1.00 40.72 84 SER A C 1
ATOM 638 O O . SER A 1 84 ? -8.490 -35.990 -43.712 1.00 40.72 84 SER A O 1
ATOM 640 N N . ASP A 1 85 ? -7.396 -37.238 -42.173 1.00 40.34 85 ASP A N 1
ATOM 641 C CA . ASP A 1 85 ? -6.000 -37.214 -42.620 1.00 40.34 85 ASP A CA 1
ATOM 642 C C . ASP A 1 85 ? -5.396 -35.902 -43.145 1.00 40.34 85 ASP A C 1
ATOM 644 O O . ASP A 1 85 ? -5.525 -35.508 -44.298 1.00 40.34 85 ASP A O 1
ATOM 648 N N . GLY A 1 86 ? -4.583 -35.284 -42.286 1.00 39.59 86 GLY A N 1
ATOM 649 C CA . GLY A 1 86 ? -3.700 -34.180 -42.647 1.00 39.59 86 GLY A CA 1
ATOM 650 C C . GLY A 1 86 ? -2.507 -34.100 -41.705 1.00 39.59 86 GLY A C 1
ATOM 651 O O . GLY A 1 86 ? -2.440 -33.236 -40.833 1.00 39.59 86 GLY A O 1
ATOM 652 N N . THR A 1 87 ? -1.565 -35.026 -41.860 1.00 41.44 87 THR A N 1
ATOM 653 C CA . THR A 1 87 ? -0.218 -34.964 -41.281 1.00 41.44 87 THR A CA 1
ATOM 654 C C . THR A 1 87 ? 0.471 -33.649 -41.655 1.00 41.44 87 THR A C 1
ATOM 656 O O . THR A 1 87 ? 0.995 -33.512 -42.756 1.00 41.44 87 THR A O 1
ATOM 659 N N . PHE A 1 88 ? 0.534 -32.690 -40.729 1.00 37.94 88 PHE A N 1
ATOM 660 C CA . PHE A 1 88 ? 1.442 -31.548 -40.845 1.00 37.94 88 PHE A CA 1
ATOM 661 C C . PHE A 1 88 ? 2.815 -31.925 -40.278 1.00 37.94 88 PHE A C 1
ATOM 663 O O . PHE A 1 88 ? 3.137 -31.666 -39.118 1.00 37.94 88 PHE A O 1
ATOM 670 N N . GLN A 1 89 ? 3.639 -32.541 -41.127 1.00 39.62 89 GLN A N 1
ATOM 671 C CA . GLN A 1 89 ? 5.092 -32.490 -40.986 1.00 39.62 89 GLN A CA 1
ATOM 672 C C . GLN A 1 89 ? 5.535 -31.030 -41.153 1.00 39.62 89 GLN A C 1
ATOM 674 O O . GLN A 1 89 ? 5.418 -30.456 -42.233 1.00 39.62 89 GLN A O 1
ATOM 679 N N . ARG A 1 90 ? 6.041 -30.410 -40.082 1.00 38.38 90 ARG A N 1
ATOM 680 C CA . ARG A 1 90 ? 6.845 -29.188 -40.199 1.00 38.38 90 ARG A CA 1
ATOM 681 C C . ARG A 1 90 ? 8.302 -29.584 -40.391 1.00 38.38 90 ARG A C 1
ATOM 683 O O . ARG A 1 90 ? 8.958 -30.046 -39.461 1.00 38.38 90 ARG A O 1
ATOM 690 N N . ASP A 1 91 ? 8.765 -29.382 -41.616 1.00 41.25 91 ASP A N 1
ATOM 691 C CA . ASP A 1 91 ? 10.163 -29.431 -42.023 1.00 41.25 91 ASP A CA 1
ATOM 692 C C . ASP A 1 91 ? 11.038 -28.476 -41.181 1.00 41.25 91 ASP A C 1
ATOM 694 O O . ASP A 1 91 ? 10.696 -27.296 -41.041 1.00 41.25 91 ASP A O 1
ATOM 698 N N . PRO A 1 92 ? 12.199 -28.922 -40.665 1.00 55.66 92 PRO A N 1
ATOM 699 C CA . PRO A 1 92 ? 13.153 -28.071 -39.972 1.00 55.66 92 PRO A CA 1
ATOM 700 C C . PRO A 1 92 ? 14.315 -27.723 -40.909 1.00 55.66 92 PRO A C 1
ATOM 702 O O . PRO A 1 92 ? 15.373 -28.341 -40.834 1.00 55.66 92 PRO A O 1
ATOM 705 N N . ARG A 1 93 ? 14.162 -26.751 -41.817 1.00 44.16 93 ARG A N 1
ATOM 706 C CA . ARG A 1 93 ? 15.297 -26.281 -42.637 1.00 44.16 93 ARG A CA 1
ATOM 707 C C . ARG A 1 93 ? 15.193 -24.806 -43.016 1.00 44.16 93 ARG A C 1
ATOM 709 O O . ARG A 1 93 ? 14.409 -24.450 -43.886 1.00 44.16 93 ARG A O 1
ATOM 716 N N . LYS A 1 94 ? 16.092 -23.999 -42.437 1.00 41.06 94 LYS A N 1
ATOM 717 C CA . LYS A 1 94 ? 17.085 -23.131 -43.117 1.00 41.06 94 LYS A CA 1
ATOM 718 C C . LYS A 1 94 ? 17.391 -21.896 -42.267 1.00 41.06 94 LYS A C 1
ATOM 720 O O . LYS A 1 94 ? 16.698 -20.888 -42.329 1.00 41.06 94 LYS A O 1
ATOM 725 N N . HIS A 1 95 ? 18.489 -21.981 -41.522 1.00 43.88 95 HIS A N 1
ATOM 726 C CA . HIS A 1 95 ? 19.273 -20.812 -41.137 1.00 43.88 95 HIS A CA 1
ATOM 727 C C . HIS A 1 95 ? 19.985 -20.268 -42.384 1.00 43.88 95 HIS A C 1
ATOM 729 O O . HIS A 1 95 ? 20.724 -21.032 -43.011 1.00 43.88 95 HIS A O 1
ATOM 735 N N . PRO A 1 96 ? 19.824 -18.988 -42.754 1.00 53.31 96 PRO A N 1
ATOM 736 C CA . PRO A 1 96 ? 20.772 -18.340 -43.636 1.00 53.31 96 PRO A CA 1
ATOM 737 C C . PRO A 1 96 ? 21.936 -17.767 -42.817 1.00 53.31 96 PRO A C 1
ATOM 739 O O . PRO A 1 96 ? 21.763 -16.988 -41.885 1.00 53.31 96 PRO A O 1
ATOM 742 N N . HIS A 1 97 ? 23.111 -18.260 -43.193 1.00 40.44 97 HIS A N 1
ATOM 743 C CA . HIS A 1 97 ? 24.456 -17.702 -43.122 1.00 40.44 97 HIS A CA 1
ATOM 744 C C . HIS A 1 97 ? 24.649 -16.304 -42.517 1.00 40.44 97 HIS A C 1
ATOM 746 O O . HIS A 1 97 ? 24.013 -15.323 -42.898 1.00 40.44 97 HIS A O 1
ATOM 752 N N . GLY A 1 98 ? 25.651 -16.245 -41.635 1.00 41.34 98 GLY A N 1
ATOM 753 C CA . GLY A 1 98 ? 26.235 -15.031 -41.094 1.00 41.34 98 GLY A CA 1
ATOM 754 C C . GLY A 1 98 ? 26.712 -14.062 -42.173 1.00 41.34 98 GLY A C 1
ATOM 755 O O . GLY A 1 98 ? 27.399 -14.434 -43.123 1.00 41.34 98 GLY A O 1
ATOM 756 N N . LEU A 1 99 ? 26.363 -12.798 -41.965 1.00 45.25 99 LEU A N 1
ATOM 757 C CA . LEU A 1 99 ? 26.999 -11.663 -42.606 1.00 45.25 99 LEU A CA 1
ATOM 758 C C . LEU A 1 99 ? 28.091 -11.156 -41.665 1.00 45.25 99 LEU A C 1
ATOM 760 O O . LEU A 1 99 ? 27.806 -10.572 -40.621 1.00 45.25 99 LEU A O 1
ATOM 764 N N . ASN A 1 100 ? 29.340 -11.407 -42.059 1.00 46.53 100 ASN A N 1
ATOM 765 C CA . ASN A 1 100 ? 30.497 -10.644 -41.610 1.00 46.53 100 ASN A CA 1
ATOM 766 C C . ASN A 1 100 ? 30.264 -9.168 -41.958 1.00 46.53 100 ASN A C 1
ATOM 768 O O . ASN A 1 100 ? 30.120 -8.821 -43.130 1.00 46.53 100 ASN A O 1
ATOM 772 N N . LEU A 1 101 ? 30.235 -8.312 -40.940 1.00 51.22 101 LEU A N 1
ATOM 773 C CA . LEU A 1 101 ? 30.248 -6.857 -41.073 1.00 51.22 101 LEU A CA 1
ATOM 774 C C . LEU A 1 101 ? 31.553 -6.326 -40.480 1.00 51.22 101 LEU A C 1
ATOM 776 O O . LEU A 1 101 ? 31.555 -5.609 -39.483 1.00 51.22 101 LEU A O 1
ATOM 780 N N . ASP A 1 102 ? 32.661 -6.682 -41.122 1.00 43.66 102 ASP A N 1
ATOM 781 C CA . ASP A 1 102 ? 33.909 -5.947 -40.973 1.00 43.66 102 ASP A CA 1
ATOM 782 C C . ASP A 1 102 ? 33.916 -4.811 -42.005 1.00 43.66 102 ASP A C 1
ATOM 784 O O . ASP A 1 102 ? 33.831 -5.043 -43.210 1.00 43.66 102 ASP A O 1
ATOM 788 N N . GLY A 1 103 ? 34.019 -3.567 -41.531 1.00 51.31 103 GLY A N 1
ATOM 789 C CA . GLY A 1 103 ? 34.574 -2.484 -42.347 1.00 51.31 103 GLY A CA 1
ATOM 790 C C . GLY A 1 103 ? 33.617 -1.510 -43.038 1.00 51.31 103 GLY A C 1
ATOM 791 O O . GLY A 1 103 ? 34.013 -0.919 -44.038 1.00 51.31 103 GLY A O 1
ATOM 792 N N . VAL A 1 104 ? 32.414 -1.240 -42.517 1.00 50.75 104 VAL A N 1
ATOM 793 C CA . VAL A 1 104 ? 31.690 -0.017 -42.920 1.00 50.75 104 VAL A CA 1
ATOM 794 C C . VAL A 1 104 ? 32.011 1.085 -41.918 1.00 50.75 104 VAL A C 1
ATOM 796 O O . VAL A 1 104 ? 31.442 1.142 -40.829 1.00 50.75 104 VAL A O 1
ATOM 799 N N . ALA A 1 105 ? 32.947 1.962 -42.280 1.00 57.44 105 ALA A N 1
ATOM 800 C CA . ALA A 1 105 ? 33.157 3.229 -41.595 1.00 57.44 105 ALA A CA 1
ATOM 801 C C . ALA A 1 105 ? 31.885 4.075 -41.757 1.00 57.44 105 ALA A C 1
ATOM 803 O O . ALA A 1 105 ? 31.707 4.788 -42.743 1.00 57.44 105 ALA A O 1
ATOM 804 N N . ILE A 1 106 ? 30.954 3.933 -40.812 1.00 57.66 106 ILE A N 1
ATOM 805 C CA . ILE A 1 106 ? 29.742 4.745 -40.769 1.00 57.66 106 ILE A CA 1
ATOM 806 C C . ILE A 1 106 ? 30.182 6.166 -40.435 1.00 57.66 106 ILE A C 1
ATOM 808 O O . ILE A 1 106 ? 30.553 6.478 -39.302 1.00 57.66 106 ILE A O 1
ATOM 812 N N . ASP A 1 107 ? 30.162 7.009 -41.460 1.00 66.06 107 ASP A N 1
ATOM 813 C CA . ASP A 1 107 ? 30.529 8.411 -41.388 1.00 66.06 107 ASP A CA 1
ATOM 814 C C . ASP A 1 107 ? 29.724 9.105 -40.276 1.00 66.06 107 ASP A C 1
ATOM 816 O O . ASP A 1 107 ? 28.485 9.099 -40.283 1.00 66.06 107 ASP A O 1
ATOM 820 N N . ARG A 1 108 ? 30.419 9.672 -39.279 1.00 65.06 108 ARG A N 1
ATOM 821 C CA . ARG A 1 108 ? 29.801 10.303 -38.095 1.00 65.06 108 ARG A CA 1
ATOM 822 C C . ARG A 1 108 ? 28.835 11.421 -38.491 1.00 65.06 108 ARG A C 1
ATOM 824 O O . ARG A 1 108 ? 27.851 11.646 -37.781 1.00 65.06 108 ARG A O 1
ATOM 831 N N . ALA A 1 109 ? 29.065 12.056 -39.641 1.00 69.44 109 ALA A N 1
ATOM 832 C CA . ALA A 1 109 ? 28.170 13.056 -40.208 1.00 69.44 109 ALA A CA 1
ATOM 833 C C . ALA A 1 109 ? 26.780 12.477 -40.538 1.00 69.44 109 ALA A C 1
ATOM 835 O O . ALA A 1 109 ? 25.758 13.100 -40.245 1.00 69.44 109 ALA A O 1
ATOM 836 N N . SER A 1 110 ? 26.712 11.242 -41.048 1.00 71.19 110 SER A N 1
ATOM 837 C CA . SER A 1 110 ? 25.450 10.576 -41.404 1.00 71.19 110 SER A CA 1
ATOM 838 C C . SER A 1 110 ? 24.605 10.197 -40.178 1.00 71.19 110 SER A C 1
ATOM 840 O O . SER A 1 110 ? 23.372 10.281 -40.208 1.00 71.19 110 SER A O 1
ATOM 842 N N . ILE A 1 111 ? 25.256 9.846 -39.062 1.00 72.62 111 ILE A N 1
ATOM 843 C CA . ILE A 1 111 ? 24.590 9.531 -37.790 1.00 72.62 111 ILE A CA 1
ATOM 844 C C . ILE A 1 111 ? 24.020 10.809 -37.166 1.00 72.62 111 ILE A C 1
ATOM 846 O O . ILE A 1 111 ? 22.873 10.814 -36.713 1.00 72.62 111 ILE A O 1
ATOM 850 N N . GLN A 1 112 ? 24.779 11.909 -37.187 1.00 73.94 112 GLN A N 1
ATOM 851 C CA . GLN A 1 112 ? 24.309 13.197 -36.672 1.00 73.94 112 GLN A CA 1
ATOM 852 C C . GLN A 1 112 ? 23.170 13.776 -37.522 1.00 73.94 112 GLN A C 1
ATOM 854 O O . GLN A 1 112 ? 22.177 14.235 -36.957 1.00 73.94 112 GLN A O 1
ATOM 859 N N . ALA A 1 113 ? 23.236 13.659 -38.852 1.00 73.25 113 ALA A N 1
ATOM 860 C CA . ALA A 1 113 ? 22.149 14.064 -39.743 1.00 73.25 113 ALA A CA 1
ATOM 861 C C . ALA A 1 113 ? 20.861 13.256 -39.489 1.00 73.25 113 ALA A C 1
ATOM 863 O O . ALA A 1 113 ? 19.777 13.831 -39.373 1.00 73.25 113 ALA A O 1
ATOM 864 N N . ARG A 1 114 ? 20.963 11.930 -39.294 1.00 74.69 114 ARG A N 1
ATOM 865 C CA . ARG A 1 114 ? 19.810 11.090 -38.915 1.00 74.69 114 ARG A CA 1
ATOM 866 C C . ARG A 1 114 ? 19.262 11.424 -37.525 1.00 74.69 114 ARG A C 1
ATOM 868 O O . ARG A 1 114 ? 18.047 11.386 -37.333 1.00 74.69 114 ARG A O 1
ATOM 875 N N . ALA A 1 115 ? 20.116 11.767 -36.562 1.00 69.19 115 ALA A N 1
ATOM 876 C CA . ALA A 1 115 ? 19.682 12.182 -35.228 1.00 69.19 115 ALA A CA 1
ATOM 877 C C . ALA A 1 115 ? 18.953 13.539 -35.251 1.00 69.19 115 ALA A C 1
ATOM 879 O O . ALA A 1 115 ? 17.924 13.696 -34.592 1.00 69.19 115 ALA A O 1
ATOM 880 N N . GLN A 1 116 ? 19.432 14.498 -36.050 1.00 71.94 116 GLN A N 1
ATOM 881 C CA . GLN A 1 116 ? 18.769 15.792 -36.235 1.00 71.94 116 GLN A CA 1
ATOM 882 C C . GLN A 1 116 ? 17.447 15.662 -37.005 1.00 71.94 116 GLN A C 1
ATOM 884 O O . GLN A 1 116 ? 16.455 16.267 -36.602 1.00 71.94 116 GLN A O 1
ATOM 889 N N . ALA A 1 117 ? 17.382 14.813 -38.037 1.00 67.44 117 ALA A N 1
ATOM 890 C CA . ALA A 1 117 ? 16.138 14.521 -38.751 1.00 67.44 117 ALA A CA 1
ATOM 891 C C . ALA A 1 117 ? 15.082 13.873 -37.833 1.00 67.44 117 ALA A C 1
ATOM 893 O O . ALA A 1 117 ? 13.922 14.278 -37.843 1.00 67.44 117 ALA A O 1
ATOM 894 N N . LYS A 1 118 ? 15.486 12.939 -36.957 1.00 66.12 118 LYS A N 1
ATOM 895 C CA . LYS A 1 118 ? 14.592 12.342 -35.946 1.00 66.12 118 LYS A CA 1
ATOM 896 C C . LYS A 1 118 ? 14.128 13.341 -34.879 1.00 66.12 118 LYS A C 1
ATOM 898 O O . LYS A 1 118 ? 13.022 13.198 -34.370 1.00 66.12 118 LYS A O 1
ATOM 903 N N . ARG A 1 119 ? 14.945 14.343 -34.533 1.00 62.91 119 ARG A N 1
ATOM 904 C CA . ARG A 1 119 ? 14.538 15.431 -33.625 1.00 62.91 119 ARG A CA 1
ATOM 905 C C . ARG A 1 119 ? 13.519 16.367 -34.274 1.00 62.91 119 ARG A C 1
ATOM 907 O O . ARG A 1 119 ? 12.549 16.714 -33.612 1.00 62.91 119 ARG A O 1
ATOM 914 N N . LYS A 1 120 ? 13.684 16.700 -35.559 1.00 59.44 120 LYS A N 1
ATOM 915 C CA . LYS A 1 120 ? 12.696 17.491 -36.314 1.00 59.44 120 LYS A CA 1
ATOM 916 C C . LYS A 1 120 ? 11.359 16.749 -36.463 1.00 59.44 120 LYS A C 1
ATOM 918 O O . LYS A 1 120 ? 10.319 17.345 -36.240 1.00 59.44 120 LYS A O 1
ATOM 923 N N . LEU A 1 121 ? 11.379 15.433 -36.690 1.00 57.06 121 LEU A N 1
ATOM 924 C CA . LEU A 1 121 ? 10.163 14.602 -36.747 1.00 57.06 121 LEU A CA 1
ATOM 925 C C . LEU A 1 121 ? 9.432 14.437 -35.401 1.00 57.06 121 LEU A C 1
ATOM 927 O O . LEU A 1 121 ? 8.238 14.161 -35.394 1.00 57.06 121 LEU A O 1
ATOM 931 N N . LYS A 1 122 ? 10.116 14.605 -34.259 1.00 53.16 122 LYS A N 1
ATOM 932 C CA . LYS A 1 122 ? 9.470 14.610 -32.933 1.00 53.16 122 LYS A CA 1
ATOM 933 C C . LYS A 1 122 ? 8.818 15.950 -32.576 1.00 53.16 122 LYS A C 1
ATOM 935 O O . LYS A 1 122 ? 8.009 15.972 -31.656 1.00 53.16 122 LYS A O 1
ATOM 940 N N . ALA A 1 123 ? 9.166 17.035 -33.269 1.00 52.81 123 ALA A N 1
ATOM 941 C CA . ALA A 1 123 ? 8.560 18.348 -33.050 1.00 52.81 123 ALA A CA 1
ATOM 942 C C . ALA A 1 123 ? 7.173 18.478 -33.711 1.00 52.81 123 ALA A C 1
ATOM 944 O O . ALA A 1 123 ? 6.362 19.263 -33.238 1.00 52.81 123 ALA A O 1
ATOM 945 N N . ASP A 1 124 ? 6.881 17.649 -34.720 1.00 48.28 124 ASP A N 1
ATOM 946 C CA . ASP A 1 124 ? 5.615 17.632 -35.469 1.00 48.28 124 ASP A CA 1
ATOM 947 C C . ASP A 1 124 ? 4.819 16.335 -35.242 1.00 48.28 124 ASP A C 1
ATOM 949 O O . ASP A 1 124 ? 4.231 15.774 -36.167 1.00 48.28 124 ASP A O 1
ATOM 953 N N . ILE A 1 125 ? 4.794 15.809 -34.012 1.00 53.69 125 ILE A N 1
ATOM 954 C CA . ILE A 1 125 ? 3.816 14.765 -33.686 1.00 53.69 125 ILE A CA 1
ATOM 955 C C . ILE A 1 125 ? 2.465 15.479 -33.553 1.00 53.69 125 ILE A C 1
ATOM 957 O O . ILE A 1 125 ? 2.304 16.279 -32.628 1.00 53.69 125 ILE A O 1
ATOM 961 N N . PRO A 1 126 ? 1.495 15.245 -34.456 1.00 56.94 126 PRO A N 1
ATOM 962 C CA . PRO A 1 126 ? 0.188 15.865 -34.330 1.00 56.94 126 PRO A CA 1
ATOM 963 C C . PRO A 1 126 ? -0.405 15.451 -32.982 1.00 56.94 126 PRO A C 1
ATOM 965 O O . PRO A 1 126 ? -0.486 14.257 -32.687 1.00 56.94 126 PRO A O 1
ATOM 968 N N . L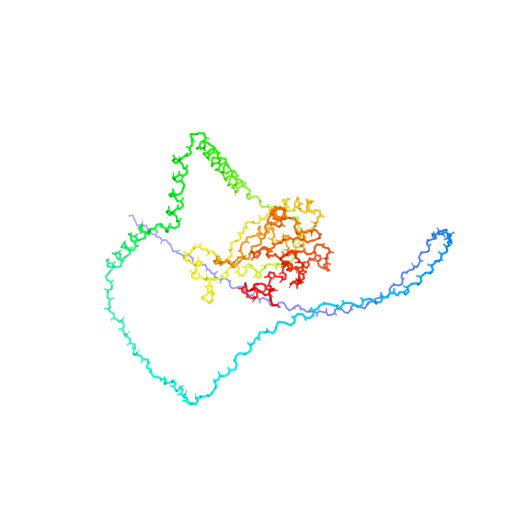EU A 1 127 ? -0.800 16.440 -32.168 1.00 58.50 127 LEU A N 1
ATOM 969 C CA . LEU A 1 127 ? -1.618 16.205 -30.977 1.00 58.50 127 LEU A CA 1
ATOM 970 C C . LEU A 1 127 ? -2.720 15.214 -31.358 1.00 58.50 127 LEU A C 1
ATOM 972 O O . LEU A 1 127 ? -3.353 15.384 -32.408 1.00 58.50 127 LEU A O 1
ATOM 976 N N . SER A 1 128 ? -2.896 14.158 -30.556 1.00 74.62 128 SER A N 1
ATOM 977 C CA . SER A 1 128 ? -3.876 13.117 -30.862 1.00 74.62 128 SER A CA 1
ATOM 978 C C . SER A 1 128 ? -5.226 13.764 -31.164 1.00 74.62 128 SER A C 1
ATOM 980 O O . SER A 1 128 ? -5.580 14.803 -30.600 1.00 74.62 128 SER A O 1
ATOM 982 N N . THR A 1 129 ? -5.994 13.160 -32.066 1.00 69.88 129 THR A N 1
ATOM 983 C CA . THR A 1 129 ? -7.316 13.664 -32.473 1.00 69.88 129 THR A CA 1
ATOM 984 C C . THR A 1 129 ? -8.221 13.966 -31.273 1.00 69.88 129 THR A C 1
ATOM 986 O O . THR A 1 129 ? -8.988 14.923 -31.312 1.00 69.88 129 THR A O 1
ATOM 989 N N . SER A 1 130 ? -8.067 13.220 -30.175 1.00 63.09 130 SER A N 1
ATOM 990 C CA . SER A 1 130 ? -8.739 13.461 -28.896 1.00 63.09 130 SER A CA 1
ATOM 991 C C . SER A 1 130 ? -8.307 14.747 -28.183 1.00 63.09 130 SER A C 1
ATOM 993 O O . SER A 1 130 ? -9.156 15.428 -27.615 1.00 63.09 130 SER A O 1
ATOM 995 N N . VAL A 1 131 ? -7.022 15.112 -28.216 1.00 73.81 131 VAL A N 1
ATOM 996 C CA . VAL A 1 131 ? -6.527 16.346 -27.589 1.00 73.81 131 VAL A CA 1
ATOM 997 C C . VAL A 1 131 ? -6.957 17.566 -28.398 1.00 73.81 131 VAL A C 1
ATOM 999 O O . VAL A 1 131 ? -7.439 18.530 -27.813 1.00 73.81 131 VAL A O 1
ATOM 1002 N N . ARG A 1 132 ? -6.910 17.491 -29.736 1.00 74.31 132 ARG A N 1
ATOM 1003 C CA . ARG A 1 132 ? -7.461 18.553 -30.598 1.00 74.31 132 ARG A CA 1
ATOM 1004 C C . ARG A 1 132 ? -8.961 18.747 -30.381 1.00 74.31 132 ARG A C 1
ATOM 1006 O O . ARG A 1 132 ? -9.402 19.873 -30.197 1.00 74.31 132 ARG A O 1
ATOM 1013 N N . ALA A 1 133 ? -9.732 17.660 -30.316 1.00 73.50 133 ALA A N 1
ATOM 1014 C CA . ALA A 1 133 ? -11.165 17.737 -30.037 1.00 73.50 133 ALA A CA 1
ATOM 1015 C C . ALA A 1 133 ? -11.464 18.330 -28.646 1.00 73.50 133 ALA A C 1
ATOM 1017 O O . ALA A 1 133 ? -12.421 19.085 -28.494 1.00 73.50 133 ALA A O 1
ATOM 1018 N N . ALA A 1 134 ? -10.641 18.031 -27.635 1.00 75.38 134 ALA A N 1
ATOM 1019 C CA . ALA A 1 134 ? -10.782 18.612 -26.301 1.00 75.38 134 ALA A CA 1
ATOM 1020 C C . ALA A 1 134 ? -10.438 20.113 -26.273 1.00 75.38 134 ALA A C 1
ATOM 1022 O O . ALA A 1 134 ? -11.117 20.884 -25.595 1.00 75.38 134 ALA A O 1
ATOM 1023 N N . GLU A 1 135 ? -9.413 20.541 -27.011 1.00 76.81 135 GLU A N 1
ATOM 1024 C CA . GLU A 1 135 ? -9.053 21.957 -27.147 1.00 76.81 135 GLU A CA 1
ATOM 1025 C C . GLU A 1 135 ? -10.113 22.750 -27.917 1.00 76.81 135 GLU A C 1
ATOM 1027 O O . GLU A 1 135 ? -10.504 23.829 -27.471 1.00 76.81 135 GLU A O 1
ATOM 1032 N N . ASP A 1 136 ? -10.642 22.205 -29.013 1.00 78.31 136 ASP A N 1
ATOM 1033 C CA . ASP A 1 136 ? -11.714 22.847 -29.778 1.00 78.31 136 ASP A CA 1
ATOM 1034 C C . ASP A 1 136 ? -13.019 22.913 -28.974 1.00 78.31 136 ASP A C 1
ATOM 1036 O O . ASP A 1 136 ? -13.694 23.945 -28.974 1.00 78.31 136 ASP A O 1
ATOM 1040 N N . ALA A 1 137 ? -13.338 21.875 -28.191 1.00 75.88 137 ALA A N 1
ATOM 1041 C CA . ALA A 1 137 ? -14.454 21.915 -27.251 1.00 75.88 137 ALA A CA 1
ATOM 1042 C C . ALA A 1 137 ? -14.267 23.026 -26.204 1.00 75.88 137 ALA A C 1
ATOM 1044 O O . ALA A 1 137 ? -15.181 23.823 -25.994 1.00 75.88 137 ALA A O 1
ATOM 1045 N N . ARG A 1 138 ? -13.075 23.154 -25.603 1.00 74.50 138 ARG A N 1
ATOM 1046 C CA . ARG A 1 138 ? -12.767 24.241 -24.652 1.00 74.50 138 ARG A CA 1
ATOM 1047 C C . ARG A 1 138 ? -12.909 25.622 -25.290 1.00 74.50 138 ARG A C 1
ATOM 1049 O O . ARG A 1 138 ? -13.538 26.495 -24.699 1.00 74.50 138 ARG A O 1
ATOM 1056 N N . ARG A 1 139 ? -12.393 25.804 -26.510 1.00 76.50 139 ARG A N 1
ATOM 1057 C CA . ARG A 1 139 ? -12.522 27.060 -27.267 1.00 76.50 139 ARG A CA 1
ATOM 1058 C C . ARG A 1 139 ? -13.974 27.389 -27.592 1.00 76.50 139 ARG A C 1
ATOM 1060 O O . ARG A 1 139 ? -14.371 28.540 -27.456 1.00 76.50 139 ARG A O 1
ATOM 1067 N N . SER A 1 140 ? -14.776 26.395 -27.973 1.00 74.62 140 SER A N 1
ATOM 1068 C CA . SER A 1 140 ? -16.200 26.600 -28.265 1.00 74.62 140 SER A CA 1
ATOM 1069 C C . SER A 1 140 ? -16.998 27.003 -27.022 1.00 74.62 140 SER A C 1
ATOM 1071 O O . SER A 1 140 ? -17.844 27.889 -27.100 1.00 74.62 140 SER A O 1
ATOM 1073 N N . VAL A 1 141 ? -16.675 26.433 -25.854 1.00 67.44 141 VAL A N 1
ATOM 1074 C CA . VAL A 1 141 ? -17.285 26.823 -24.574 1.00 67.44 141 VAL A CA 1
ATOM 1075 C C . VAL A 1 141 ? -16.910 28.259 -24.224 1.00 67.44 141 VAL A C 1
ATOM 1077 O O . VAL A 1 141 ? -17.788 29.035 -23.868 1.00 67.44 141 VAL A O 1
ATOM 1080 N N . TRP A 1 142 ? -15.646 28.645 -24.400 1.00 64.00 142 TRP A N 1
ATOM 1081 C CA . TRP A 1 142 ? -15.194 30.023 -24.188 1.00 64.00 142 TRP A CA 1
ATOM 1082 C C . TRP A 1 142 ? -15.847 31.030 -25.139 1.00 64.00 142 TRP A C 1
ATOM 1084 O O . TRP A 1 142 ? -16.222 32.112 -24.703 1.00 64.00 142 TRP A O 1
ATOM 1094 N N . ALA A 1 143 ? -16.041 30.669 -26.409 1.00 67.06 143 ALA A N 1
ATOM 1095 C CA . ALA A 1 143 ? -16.663 31.545 -27.402 1.00 67.06 143 ALA A CA 1
ATOM 1096 C C . ALA A 1 143 ? -18.173 31.763 -27.177 1.00 67.06 143 ALA A C 1
ATOM 1098 O O . ALA A 1 143 ? -18.716 32.769 -27.624 1.00 67.06 143 ALA A O 1
ATOM 1099 N N . ILE A 1 144 ? -18.855 30.825 -26.510 1.00 61.56 144 ILE A N 1
ATOM 1100 C CA . ILE A 1 144 ? -20.306 30.882 -26.254 1.00 61.56 144 ILE A CA 1
ATOM 1101 C C . ILE A 1 144 ? -20.614 31.430 -24.852 1.00 61.56 144 ILE A C 1
ATOM 1103 O O . ILE A 1 144 ? -21.727 31.888 -24.587 1.00 61.56 144 ILE A O 1
ATOM 1107 N N . SER A 1 145 ? -19.652 31.392 -23.929 1.00 55.31 145 SER A N 1
ATOM 1108 C CA . SER A 1 145 ? -19.895 31.811 -22.554 1.00 55.31 145 SER A CA 1
ATOM 1109 C C . SER A 1 145 ? -19.868 33.337 -22.431 1.00 55.31 145 SER A C 1
ATOM 1111 O O . SER A 1 145 ? -18.933 33.992 -22.881 1.00 55.31 145 SER A O 1
ATOM 1113 N N . SER A 1 146 ? -20.889 33.901 -21.782 1.00 70.69 146 SER A N 1
ATOM 1114 C CA . SER A 1 146 ? -20.915 35.309 -21.370 1.00 70.69 146 SER A CA 1
ATOM 1115 C C . SER A 1 146 ? -19.649 35.688 -20.585 1.00 70.69 146 SER A C 1
ATOM 1117 O O . SER A 1 146 ? -19.087 34.843 -19.887 1.00 70.69 146 SER A O 1
ATOM 1119 N N . GLU A 1 147 ? -19.241 36.957 -20.600 1.00 68.31 147 GLU A N 1
ATOM 1120 C CA . GLU A 1 147 ? -18.090 37.457 -19.813 1.00 68.31 147 GLU A CA 1
ATOM 1121 C C . GLU A 1 147 ? -18.168 37.083 -18.318 1.00 68.31 147 GLU A C 1
ATOM 1123 O O . GLU A 1 147 ? -17.166 36.922 -17.626 1.00 68.31 147 GLU A O 1
ATOM 1128 N N . LYS A 1 148 ? -19.385 36.879 -17.803 1.00 68.62 148 LYS A N 1
ATOM 1129 C CA . LYS A 1 148 ? -19.622 36.449 -16.423 1.00 68.62 148 LYS A CA 1
ATOM 1130 C C . LYS A 1 148 ? -19.200 34.999 -16.159 1.00 68.62 148 LYS A C 1
ATOM 1132 O O . LYS A 1 148 ? -18.815 34.663 -15.044 1.00 68.62 148 LYS A O 1
ATOM 1137 N N . THR A 1 149 ? -19.295 34.133 -17.162 1.00 70.12 149 THR A N 1
ATOM 1138 C CA . THR A 1 149 ? -18.923 32.716 -17.069 1.00 70.12 149 THR A CA 1
ATOM 1139 C C . THR A 1 149 ? -17.422 32.505 -17.250 1.00 70.12 149 THR A C 1
ATOM 1141 O O . THR A 1 149 ? -16.861 31.696 -16.517 1.00 70.12 149 THR A O 1
ATOM 1144 N N . THR A 1 150 ? -16.750 33.269 -18.120 1.00 72.88 150 THR A N 1
ATOM 1145 C CA . THR A 1 150 ? -15.279 33.243 -18.231 1.00 72.88 150 THR A CA 1
ATOM 1146 C C . THR A 1 150 ? -14.609 33.663 -16.924 1.00 72.88 150 THR A C 1
ATOM 1148 O O . THR A 1 150 ? -13.748 32.937 -16.437 1.00 72.88 150 THR A O 1
ATOM 1151 N N . LEU A 1 151 ? -15.095 34.731 -16.277 1.00 73.56 151 LEU A N 1
ATOM 1152 C CA . LEU A 1 151 ? -14.590 35.171 -14.968 1.00 73.56 151 LEU A CA 1
ATOM 1153 C C . LEU A 1 151 ? -14.709 34.095 -13.876 1.00 73.56 151 LEU A C 1
ATOM 1155 O O . LEU A 1 151 ? -13.844 33.991 -13.008 1.00 73.56 151 LEU A O 1
ATOM 1159 N N . MET A 1 152 ? -15.760 33.268 -13.905 1.00 74.62 152 MET A N 1
ATOM 1160 C CA . MET A 1 152 ? -15.903 32.163 -12.949 1.00 74.62 152 MET A CA 1
ATOM 1161 C C . MET A 1 152 ? -14.918 31.019 -13.215 1.00 74.62 152 MET A C 1
ATOM 1163 O O . MET A 1 152 ? -14.446 30.401 -12.260 1.00 74.62 152 MET A O 1
ATOM 1167 N N . PHE A 1 153 ? -14.597 30.733 -14.481 1.00 74.38 153 PHE A N 1
ATOM 1168 C CA . PHE A 1 153 ? -13.593 29.723 -14.822 1.00 74.38 153 PHE A CA 1
ATOM 1169 C C . PHE A 1 153 ? -12.178 30.188 -14.468 1.00 74.38 153 PHE A C 1
ATOM 1171 O O . PHE A 1 153 ? -11.435 29.418 -13.865 1.00 74.38 153 PHE A O 1
ATOM 1178 N N . GLU A 1 154 ? -11.833 31.444 -14.750 1.00 81.50 154 GLU A N 1
ATOM 1179 C CA . GLU A 1 154 ? -10.531 32.020 -14.387 1.00 81.50 154 GLU A CA 1
ATOM 1180 C C . GLU A 1 154 ? -10.323 32.030 -12.866 1.00 81.50 154 GLU A C 1
ATOM 1182 O O . GLU A 1 154 ? -9.309 31.531 -12.379 1.00 81.50 154 GLU A O 1
ATOM 1187 N N . ALA A 1 155 ? -11.332 32.462 -12.097 1.00 84.06 155 ALA A N 1
ATOM 1188 C CA . ALA A 1 155 ? -11.277 32.431 -10.635 1.00 84.06 155 ALA A CA 1
ATOM 1189 C C . ALA A 1 155 ? -11.117 31.005 -10.071 1.00 84.06 155 ALA A C 1
ATOM 1191 O O . ALA A 1 155 ? -10.441 30.801 -9.060 1.00 84.06 155 ALA A O 1
ATOM 1192 N N . ALA A 1 156 ? -11.724 30.002 -10.715 1.00 82.06 156 ALA A N 1
ATOM 1193 C CA . ALA A 1 156 ? -11.570 28.605 -10.318 1.00 82.06 156 ALA A CA 1
ATOM 1194 C C . ALA A 1 156 ? -10.160 28.069 -10.623 1.00 82.06 156 ALA A C 1
ATOM 1196 O O . ALA A 1 156 ? -9.592 27.353 -9.798 1.00 82.06 156 ALA A O 1
ATOM 1197 N N . GLU A 1 157 ? -9.579 28.424 -11.772 1.00 85.62 157 GLU A N 1
ATOM 1198 C CA . GLU A 1 157 ? -8.217 28.026 -12.142 1.00 85.62 157 GLU A CA 1
ATOM 1199 C C . GLU A 1 157 ? -7.147 28.683 -11.261 1.00 85.62 157 GLU A C 1
ATOM 1201 O O . GLU A 1 157 ? -6.154 28.032 -10.923 1.00 85.62 157 GLU A O 1
ATOM 1206 N N . ASP A 1 158 ? -7.353 29.937 -10.856 1.00 86.75 158 ASP A N 1
ATOM 1207 C CA . ASP A 1 158 ? -6.464 30.651 -9.934 1.00 86.75 158 ASP A CA 1
ATOM 1208 C C . ASP A 1 158 ? -6.465 30.009 -8.543 1.00 86.75 158 ASP A C 1
ATOM 1210 O O . ASP A 1 158 ? -5.402 29.742 -7.977 1.00 86.75 158 ASP A O 1
ATOM 1214 N N . LEU A 1 159 ? -7.643 29.647 -8.028 1.00 86.12 159 LEU A N 1
ATOM 1215 C CA . LEU A 1 159 ? -7.771 28.968 -6.738 1.00 86.12 159 LEU A CA 1
ATOM 1216 C C . LEU A 1 159 ? -7.112 27.577 -6.756 1.00 86.12 159 LEU A C 1
ATOM 1218 O O . LEU A 1 159 ? -6.510 27.146 -5.768 1.00 86.12 159 LEU A O 1
ATOM 1222 N N . ASP A 1 160 ? -7.179 26.877 -7.890 1.00 80.56 160 ASP A N 1
ATOM 1223 C CA . ASP A 1 160 ? -6.533 25.575 -8.068 1.00 80.56 160 ASP A CA 1
ATOM 1224 C C . ASP A 1 160 ? -5.000 25.704 -8.193 1.00 80.56 160 ASP A C 1
ATOM 1226 O O . ASP A 1 160 ? -4.264 24.867 -7.6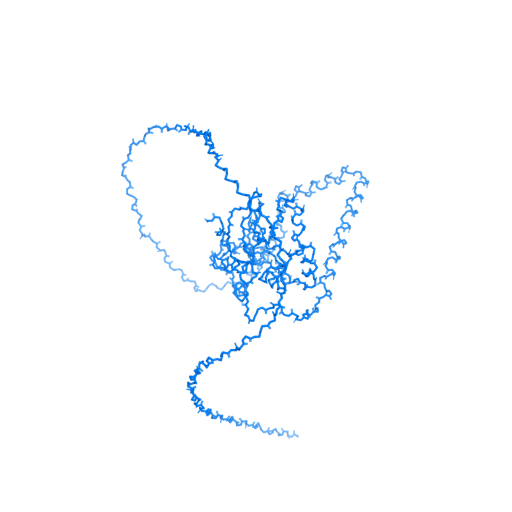57 1.00 80.56 160 ASP A O 1
ATOM 1230 N N . ARG A 1 161 ? -4.503 26.782 -8.822 1.00 82.69 161 ARG A N 1
ATOM 1231 C CA . ARG A 1 161 ? -3.073 27.141 -8.851 1.00 82.69 161 ARG A CA 1
ATOM 1232 C C . ARG A 1 161 ? -2.540 27.462 -7.457 1.00 82.69 161 ARG A C 1
ATOM 1234 O O . ARG A 1 161 ? -1.530 26.882 -7.058 1.00 82.69 161 ARG A O 1
ATOM 1241 N N . GLU A 1 162 ? -3.239 28.288 -6.681 1.00 82.56 162 GLU A N 1
ATOM 1242 C CA . GLU A 1 162 ? -2.855 28.596 -5.295 1.00 82.56 162 GLU A CA 1
ATOM 1243 C C . GLU A 1 162 ? -2.820 27.343 -4.413 1.00 82.56 162 GLU A C 1
ATOM 1245 O O . GLU A 1 162 ? -1.920 27.167 -3.588 1.00 82.56 162 GLU A O 1
ATOM 1250 N N . ARG A 1 163 ? -3.778 26.428 -4.597 1.00 76.06 163 ARG A N 1
ATOM 1251 C CA . ARG A 1 163 ? -3.833 25.178 -3.834 1.00 76.06 163 ARG A CA 1
ATOM 1252 C C . ARG A 1 163 ? -2.646 24.261 -4.130 1.00 76.06 163 ARG A C 1
ATOM 1254 O O . ARG A 1 163 ? -2.162 23.600 -3.211 1.00 76.06 163 ARG A O 1
ATOM 1261 N N . ARG A 1 164 ? -2.184 24.213 -5.385 1.00 74.12 164 ARG A N 1
ATOM 1262 C CA . ARG A 1 164 ? -0.984 23.456 -5.777 1.00 74.12 164 ARG A CA 1
ATOM 1263 C C . ARG A 1 164 ? 0.283 24.102 -5.231 1.00 74.12 164 ARG A C 1
ATOM 1265 O O . ARG A 1 164 ? 1.078 23.385 -4.638 1.00 74.12 164 ARG A O 1
ATOM 1272 N N . ALA A 1 165 ? 0.405 25.427 -5.323 1.00 75.75 165 ALA A N 1
ATOM 1273 C CA . ALA A 1 165 ? 1.544 26.162 -4.774 1.00 75.75 165 ALA A CA 1
ATOM 1274 C C . ALA A 1 165 ? 1.699 25.933 -3.260 1.00 75.75 165 ALA A C 1
ATOM 1276 O O . ALA A 1 165 ? 2.775 25.562 -2.806 1.00 75.75 165 ALA A O 1
ATOM 1277 N N . ARG A 1 166 ? 0.606 26.009 -2.484 1.00 72.69 166 ARG A N 1
ATOM 1278 C CA . ARG A 1 166 ? 0.640 25.698 -1.040 1.00 72.69 166 ARG A CA 1
ATOM 1279 C C . ARG A 1 166 ? 1.019 24.247 -0.746 1.00 72.69 166 ARG A C 1
ATOM 1281 O O . ARG A 1 166 ? 1.626 23.966 0.279 1.00 72.69 166 ARG A O 1
ATOM 1288 N N . HIS A 1 167 ? 0.635 23.311 -1.611 1.00 66.06 167 HIS A N 1
ATOM 1289 C CA . HIS A 1 167 ? 0.993 21.905 -1.434 1.00 66.06 167 HIS A CA 1
ATOM 1290 C C . HIS A 1 167 ? 2.463 21.638 -1.796 1.00 66.06 167 HIS A C 1
ATOM 1292 O O . HIS A 1 167 ? 3.068 20.744 -1.212 1.00 66.06 167 HIS A O 1
ATOM 1298 N N . GLU A 1 168 ? 3.038 22.382 -2.743 1.00 65.62 168 GLU A N 1
ATOM 1299 C CA . GLU A 1 168 ? 4.469 22.320 -3.065 1.00 65.62 168 GLU A CA 1
ATOM 1300 C C . GLU A 1 168 ? 5.333 23.006 -2.002 1.00 65.62 168 GLU A C 1
ATOM 1302 O O . GLU A 1 168 ? 6.379 22.474 -1.649 1.00 65.62 168 GLU A O 1
ATOM 1307 N N . GLU A 1 169 ? 4.882 24.122 -1.430 1.00 63.62 169 GLU A N 1
ATOM 1308 C CA . GLU A 1 169 ? 5.609 24.853 -0.382 1.00 63.62 169 GLU A CA 1
ATOM 1309 C C . GLU A 1 169 ? 5.727 24.029 0.916 1.00 63.62 169 GLU A C 1
ATOM 1311 O O . GLU A 1 169 ? 6.805 23.929 1.498 1.00 63.62 169 GLU A O 1
ATOM 1316 N N . VAL A 1 170 ? 4.668 23.295 1.286 1.00 55.75 170 VAL A N 1
ATOM 1317 C CA . VAL A 1 170 ? 4.689 22.323 2.401 1.00 55.75 170 VAL A CA 1
ATOM 1318 C C . VAL A 1 170 ? 5.664 21.161 2.154 1.00 55.75 170 VAL A C 1
ATOM 1320 O O . VAL A 1 170 ? 6.107 20.511 3.094 1.00 55.75 170 VAL A O 1
ATOM 1323 N N . LEU A 1 171 ? 6.035 20.892 0.901 1.00 52.59 171 LEU A N 1
ATOM 1324 C CA . LEU A 1 171 ? 6.954 19.809 0.541 1.00 52.59 171 LEU A CA 1
ATOM 1325 C C . LEU A 1 171 ? 8.439 20.202 0.644 1.00 52.59 171 LEU A C 1
ATOM 1327 O O . LEU A 1 171 ? 9.288 19.314 0.565 1.00 52.59 171 LEU A O 1
ATOM 1331 N N . VAL A 1 172 ? 8.767 21.490 0.816 1.00 52.34 172 VAL A N 1
ATOM 1332 C CA . VAL A 1 172 ? 10.157 21.986 0.793 1.00 52.34 172 VAL A CA 1
ATOM 1333 C C . VAL A 1 172 ? 10.729 22.261 2.193 1.00 52.34 172 VAL A C 1
ATOM 1335 O O . VAL A 1 172 ? 11.947 22.203 2.353 1.00 52.34 172 VAL A O 1
ATOM 1338 N N . GLU A 1 173 ? 9.906 22.491 3.223 1.00 49.28 173 GLU A N 1
ATOM 1339 C CA . GLU A 1 173 ? 10.404 22.991 4.521 1.00 49.28 173 GLU A CA 1
ATOM 1340 C C . GLU A 1 173 ? 10.668 21.963 5.636 1.00 49.28 173 GLU A C 1
ATOM 1342 O O . GLU A 1 173 ? 11.262 22.332 6.646 1.00 49.28 173 GLU A O 1
ATOM 1347 N N . GLU A 1 174 ? 10.346 20.675 5.491 1.00 49.78 174 GLU A N 1
ATOM 1348 C CA . GLU A 1 174 ? 10.423 19.750 6.637 1.00 49.78 174 GLU A CA 1
ATOM 1349 C C . GLU A 1 174 ? 11.289 18.511 6.368 1.00 49.78 174 GLU A C 1
ATOM 1351 O O . GLU A 1 174 ? 10.825 17.382 6.253 1.00 49.78 174 GLU A O 1
ATOM 1356 N N . SER A 1 175 ? 12.610 18.717 6.287 1.00 46.50 175 SER A N 1
ATOM 1357 C CA . SER A 1 175 ? 13.607 17.634 6.324 1.00 46.50 175 SER A CA 1
ATOM 1358 C C . SER A 1 175 ? 14.247 17.486 7.711 1.00 46.50 175 SER A C 1
ATOM 1360 O O . SER A 1 175 ? 15.464 17.303 7.831 1.00 46.50 175 SER A O 1
ATOM 1362 N N . THR A 1 176 ? 13.457 17.592 8.779 1.00 50.12 176 THR A N 1
ATOM 1363 C CA . THR A 1 176 ? 13.938 17.303 10.136 1.00 50.12 176 THR A CA 1
ATOM 1364 C C . THR A 1 176 ? 13.752 15.808 10.403 1.00 50.12 176 THR A C 1
ATOM 1366 O O . THR A 1 176 ? 12.622 15.329 10.366 1.00 50.12 176 THR A O 1
ATOM 1369 N N . PRO A 1 177 ? 14.813 15.016 10.654 1.00 47.50 177 PRO A N 1
ATOM 1370 C CA . PRO A 1 177 ? 14.645 13.589 10.902 1.00 47.50 177 PRO A CA 1
ATOM 1371 C C . PRO A 1 177 ? 13.871 13.374 12.217 1.00 47.50 177 PRO A C 1
ATOM 1373 O O . PRO A 1 177 ? 14.324 13.846 13.266 1.00 47.50 177 PRO A O 1
ATOM 1376 N N . PRO A 1 178 ? 12.732 12.655 12.207 1.00 49.97 178 PRO A N 1
ATOM 1377 C CA . PRO A 1 178 ? 11.901 12.506 13.393 1.00 49.97 178 PRO A CA 1
ATOM 1378 C C . PRO A 1 178 ? 12.612 11.710 14.491 1.00 49.97 178 PRO A C 1
ATOM 1380 O O . PRO A 1 178 ? 13.279 10.694 14.247 1.00 49.97 178 PRO A O 1
ATOM 1383 N N . SER A 1 179 ? 12.447 12.179 15.731 1.00 46.03 179 SER A N 1
ATOM 1384 C CA . SER A 1 179 ? 13.019 11.549 16.917 1.00 46.03 179 SER A CA 1
ATOM 1385 C C . SER A 1 179 ? 12.450 10.137 17.119 1.00 46.03 179 SER A C 1
ATOM 1387 O O . SER A 1 179 ? 11.259 9.859 16.984 1.00 46.03 179 SER A O 1
ATOM 1389 N N . THR A 1 180 ? 13.350 9.199 17.380 1.00 44.16 180 THR A N 1
ATOM 1390 C CA . THR A 1 180 ? 13.154 7.757 17.240 1.00 44.16 180 THR A CA 1
ATOM 1391 C C . THR A 1 180 ? 12.556 7.121 18.500 1.00 44.16 180 THR A C 1
ATOM 1393 O O . THR A 1 180 ? 13.197 6.305 19.156 1.00 44.16 180 THR A O 1
ATOM 1396 N N . ALA A 1 181 ? 11.295 7.404 18.833 1.00 47.06 181 ALA A N 1
ATOM 1397 C CA . ALA A 1 181 ? 10.555 6.583 19.801 1.00 47.06 181 ALA A CA 1
ATOM 1398 C C . ALA A 1 181 ? 10.169 5.243 19.141 1.00 47.06 181 ALA A C 1
ATOM 1400 O O . ALA A 1 181 ? 9.215 5.112 18.376 1.00 47.06 181 ALA A O 1
ATOM 1401 N N . THR A 1 182 ? 11.020 4.241 19.346 1.00 48.97 182 THR A N 1
ATOM 1402 C CA . THR A 1 182 ? 11.191 3.108 18.438 1.00 48.97 182 THR A CA 1
ATOM 1403 C C . THR A 1 182 ? 10.132 2.012 18.663 1.00 48.97 182 THR A C 1
ATOM 1405 O O . THR A 1 182 ? 10.335 1.097 19.454 1.00 48.97 182 THR A O 1
ATOM 1408 N N . ARG A 1 183 ? 9.015 2.038 17.916 1.00 56.47 183 ARG A N 1
ATOM 1409 C CA . ARG A 1 183 ? 8.197 0.824 17.656 1.00 56.47 183 ARG A CA 1
ATOM 1410 C C . ARG A 1 183 ? 8.880 -0.146 16.671 1.00 56.47 183 ARG A C 1
ATOM 1412 O O . ARG A 1 183 ? 8.317 -1.193 16.374 1.00 56.47 183 ARG A O 1
ATOM 1419 N N . ARG A 1 184 ? 10.090 0.166 16.184 1.00 51.91 184 ARG A N 1
ATOM 1420 C CA . ARG A 1 184 ? 10.780 -0.656 15.181 1.00 51.91 184 ARG A CA 1
ATOM 1421 C C . ARG A 1 184 ? 11.147 -2.006 15.782 1.00 51.91 184 ARG A C 1
ATOM 1423 O O . ARG A 1 184 ? 11.865 -2.090 16.781 1.00 51.91 184 ARG A O 1
ATOM 1430 N N . SER A 1 185 ? 10.675 -3.076 15.155 1.00 53.09 185 SER A N 1
ATOM 1431 C CA . SER A 1 185 ? 11.180 -4.410 15.459 1.00 53.09 185 SER A CA 1
ATOM 1432 C C . SER A 1 185 ? 12.686 -4.461 15.150 1.00 53.09 185 SER A C 1
ATOM 1434 O O . SER A 1 185 ? 13.144 -3.872 14.176 1.00 53.09 185 SER A O 1
ATOM 1436 N N . ALA A 1 186 ? 13.480 -5.158 15.969 1.00 54.47 186 ALA A N 1
ATOM 1437 C CA . ALA A 1 186 ? 14.944 -5.230 15.828 1.00 54.47 186 ALA A CA 1
ATOM 1438 C C . ALA A 1 186 ? 15.433 -5.886 14.514 1.00 54.47 186 ALA A C 1
ATOM 1440 O O . ALA A 1 186 ? 16.636 -6.025 14.297 1.00 54.47 186 ALA A O 1
ATOM 1441 N N . ARG A 1 187 ? 14.514 -6.332 13.652 1.00 73.00 187 ARG A N 1
ATOM 1442 C CA . ARG A 1 187 ? 14.792 -6.958 12.365 1.00 73.00 187 ARG A CA 1
ATOM 1443 C C . ARG A 1 187 ? 14.185 -6.079 11.281 1.00 73.00 187 ARG A C 1
ATOM 1445 O O . ARG A 1 187 ? 13.015 -5.731 11.377 1.00 73.00 187 ARG A O 1
ATOM 1452 N N . ASP A 1 188 ? 14.975 -5.754 10.263 1.00 84.81 188 ASP A N 1
ATOM 1453 C CA . ASP A 1 188 ? 14.491 -5.044 9.080 1.00 84.81 188 ASP A CA 1
ATOM 1454 C C . ASP A 1 188 ? 13.357 -5.853 8.429 1.00 84.81 188 ASP A C 1
ATOM 1456 O O . ASP A 1 188 ? 13.586 -6.884 7.789 1.00 84.81 188 ASP A O 1
ATOM 1460 N N . ALA A 1 189 ? 12.119 -5.427 8.684 1.00 87.44 189 ALA A N 1
ATOM 1461 C CA . ALA A 1 189 ? 10.920 -6.123 8.242 1.00 87.44 189 ALA A CA 1
ATOM 1462 C C . ALA A 1 189 ? 10.728 -6.011 6.723 1.00 87.44 189 ALA A C 1
ATOM 1464 O O . ALA A 1 189 ? 10.098 -6.890 6.135 1.00 87.44 189 ALA A O 1
ATOM 1465 N N . PHE A 1 190 ? 11.312 -4.983 6.095 1.00 94.94 190 PHE A N 1
ATOM 1466 C CA . PHE A 1 190 ? 11.111 -4.629 4.690 1.00 94.94 190 PHE A CA 1
ATOM 1467 C C . PHE A 1 190 ? 12.388 -4.690 3.848 1.00 94.94 190 PHE A C 1
ATOM 1469 O O . PHE A 1 190 ? 12.378 -4.269 2.693 1.00 94.94 190 PHE A O 1
ATOM 1476 N N . GLY A 1 191 ? 13.463 -5.301 4.352 1.00 95.44 191 GLY A N 1
ATOM 1477 C CA . GLY A 1 191 ? 14.697 -5.492 3.582 1.00 95.44 191 GLY A CA 1
ATOM 1478 C C . GLY A 1 191 ? 14.481 -6.229 2.253 1.00 95.44 191 GLY A C 1
ATOM 1479 O O . GLY A 1 191 ? 15.124 -5.909 1.257 1.00 95.44 191 GLY A O 1
ATOM 1480 N N . PHE A 1 192 ? 13.513 -7.155 2.196 1.00 96.00 192 PHE A N 1
ATOM 1481 C CA . PHE A 1 192 ? 13.117 -7.818 0.945 1.00 96.00 192 PHE A CA 1
ATOM 1482 C C . PHE A 1 192 ? 12.519 -6.835 -0.073 1.00 96.00 192 PHE A C 1
ATOM 1484 O O . PHE A 1 192 ? 12.745 -6.969 -1.270 1.00 96.00 192 PHE A O 1
ATOM 1491 N N . PHE A 1 193 ? 11.766 -5.843 0.401 1.00 97.12 193 PHE A N 1
ATOM 1492 C CA . PHE A 1 193 ? 11.092 -4.874 -0.448 1.00 97.12 193 PHE A CA 1
ATOM 1493 C C . PHE A 1 193 ? 12.068 -3.804 -0.934 1.00 97.12 193 PHE A C 1
ATOM 1495 O O . PHE A 1 193 ? 12.070 -3.485 -2.114 1.00 97.12 193 PHE A O 1
ATOM 1502 N N . ARG A 1 194 ? 12.991 -3.342 -0.079 1.00 96.88 194 ARG A N 1
ATOM 1503 C CA . ARG A 1 194 ? 14.110 -2.479 -0.504 1.00 96.88 194 ARG A CA 1
ATOM 1504 C C . ARG A 1 194 ? 14.958 -3.142 -1.594 1.00 96.88 194 ARG A C 1
ATOM 1506 O O . ARG A 1 194 ? 15.360 -2.476 -2.543 1.00 96.88 194 ARG A O 1
ATOM 1513 N N . ALA A 1 195 ? 15.205 -4.449 -1.476 1.00 96.50 195 ALA A N 1
ATOM 1514 C CA . ALA A 1 195 ? 15.899 -5.214 -2.510 1.00 96.50 195 ALA A CA 1
ATOM 1515 C C . ALA A 1 195 ? 15.104 -5.270 -3.827 1.00 96.50 195 ALA A C 1
ATOM 1517 O O . ALA A 1 195 ? 15.704 -5.162 -4.893 1.00 96.50 195 ALA A O 1
ATOM 1518 N N . GLU A 1 196 ? 13.773 -5.383 -3.764 1.00 96.19 196 GLU A N 1
ATOM 1519 C CA . GLU A 1 196 ? 12.911 -5.313 -4.952 1.00 96.19 196 GLU A CA 1
ATOM 1520 C C . GLU A 1 196 ? 12.884 -3.906 -5.570 1.00 96.19 196 GLU A C 1
ATOM 1522 O O . GLU A 1 196 ? 12.951 -3.786 -6.787 1.00 96.19 196 GLU A O 1
ATOM 1527 N N . LEU A 1 197 ? 12.879 -2.834 -4.770 1.00 96.06 197 LEU A N 1
ATOM 1528 C CA . LEU A 1 197 ? 12.967 -1.456 -5.278 1.00 96.06 197 LEU A CA 1
ATOM 1529 C C . LEU A 1 197 ? 14.290 -1.178 -6.001 1.00 96.06 197 LEU A C 1
ATOM 1531 O O . LEU A 1 197 ? 14.319 -0.430 -6.973 1.00 96.06 197 LEU A O 1
ATOM 1535 N N . ALA A 1 198 ? 15.380 -1.790 -5.538 1.00 95.81 198 ALA A N 1
ATOM 1536 C CA . ALA A 1 198 ? 16.689 -1.704 -6.180 1.00 95.81 198 ALA A CA 1
ATOM 1537 C C . ALA A 1 198 ? 16.841 -2.657 -7.379 1.00 95.81 198 ALA A C 1
ATOM 1539 O O . ALA A 1 198 ? 17.865 -2.622 -8.067 1.00 95.81 198 ALA A O 1
ATOM 1540 N N . ARG A 1 199 ? 15.866 -3.541 -7.621 1.00 94.62 199 ARG A N 1
ATOM 1541 C CA . ARG A 1 199 ? 15.941 -4.527 -8.695 1.00 94.62 199 ARG A CA 1
ATOM 1542 C C . ARG A 1 199 ? 15.829 -3.816 -10.048 1.00 94.62 199 ARG A C 1
ATOM 1544 O O . ARG A 1 199 ? 14.883 -3.055 -10.251 1.00 94.62 199 ARG A O 1
ATOM 1551 N N . PRO A 1 200 ? 16.741 -4.085 -11.000 1.00 93.75 200 PRO A N 1
ATOM 1552 C CA . PRO A 1 200 ? 16.637 -3.511 -12.334 1.00 93.75 200 PRO A CA 1
ATOM 1553 C C . PRO A 1 200 ? 15.353 -3.972 -13.033 1.00 93.75 200 PRO A C 1
ATOM 1555 O O . PRO A 1 200 ? 14.740 -4.990 -12.673 1.00 93.75 200 PRO A O 1
ATOM 1558 N N . GLU A 1 201 ? 14.944 -3.220 -14.054 1.00 91.19 201 GLU A N 1
ATOM 1559 C CA . GLU A 1 201 ? 13.860 -3.647 -14.929 1.00 91.19 201 GLU A CA 1
ATOM 1560 C C . GLU A 1 201 ? 14.192 -5.016 -15.535 1.00 91.19 201 GLU A C 1
ATOM 1562 O O . GLU A 1 201 ? 15.261 -5.208 -16.107 1.00 91.19 201 GLU A O 1
ATOM 1567 N N . ALA A 1 202 ? 13.307 -5.993 -15.328 1.00 89.31 202 ALA A N 1
ATOM 1568 C CA . ALA A 1 202 ? 13.460 -7.313 -15.907 1.00 89.31 202 ALA A CA 1
ATOM 1569 C C . ALA A 1 202 ? 13.010 -7.242 -17.365 1.00 89.31 202 ALA A C 1
ATOM 1571 O O . ALA A 1 202 ? 11.924 -6.730 -17.637 1.00 89.31 202 ALA A O 1
ATOM 1572 N N . GLU A 1 203 ? 13.819 -7.781 -18.272 1.00 87.38 203 GLU A N 1
ATOM 1573 C CA . GLU A 1 203 ? 13.479 -7.865 -19.699 1.00 87.38 203 GLU A CA 1
ATOM 1574 C C . GLU A 1 203 ? 12.215 -8.710 -19.933 1.00 87.38 203 GLU A C 1
ATOM 1576 O O . GLU A 1 203 ? 11.448 -8.433 -20.849 1.00 87.38 203 GLU A O 1
ATOM 1581 N N . ASP A 1 204 ? 11.948 -9.676 -19.046 1.00 89.94 204 ASP A N 1
ATOM 1582 C CA . ASP A 1 204 ? 10.775 -10.556 -19.105 1.00 89.94 204 ASP A CA 1
ATOM 1583 C C . ASP A 1 204 ? 9.467 -9.895 -18.624 1.00 89.94 204 ASP A C 1
ATOM 1585 O O . ASP A 1 204 ? 8.397 -10.495 -18.743 1.00 89.94 204 ASP A O 1
ATOM 1589 N N . ASP A 1 205 ? 9.515 -8.689 -18.041 1.00 91.06 205 ASP A N 1
ATOM 1590 C CA . ASP A 1 205 ? 8.296 -7.990 -17.623 1.00 91.06 205 ASP A CA 1
ATOM 1591 C C . ASP A 1 205 ? 7.602 -7.386 -18.857 1.00 91.06 205 ASP A C 1
ATOM 1593 O O . ASP A 1 205 ? 8.173 -6.485 -19.488 1.00 91.06 205 ASP A O 1
ATOM 1597 N N . PRO A 1 206 ? 6.362 -7.803 -19.190 1.00 92.44 206 PRO A N 1
ATOM 1598 C CA . PRO A 1 206 ? 5.648 -7.316 -20.371 1.00 92.44 206 PRO A CA 1
ATOM 1599 C C . PRO A 1 206 ? 5.389 -5.802 -20.345 1.00 92.44 206 PRO A C 1
ATOM 1601 O O . PRO A 1 206 ? 5.131 -5.204 -21.388 1.00 92.44 206 PRO A O 1
ATOM 1604 N N . HIS A 1 207 ? 5.473 -5.165 -19.175 1.00 93.75 207 HIS A N 1
ATOM 1605 C CA . HIS A 1 207 ? 5.234 -3.735 -19.001 1.00 93.75 207 HIS A CA 1
ATOM 1606 C C . HIS A 1 207 ? 6.520 -2.895 -18.929 1.00 93.75 207 HIS A C 1
ATOM 1608 O O . HIS A 1 207 ? 6.429 -1.669 -18.845 1.00 93.75 207 HIS A O 1
ATOM 1614 N N . SER A 1 208 ? 7.706 -3.512 -18.995 1.00 94.50 208 SER A N 1
ATOM 1615 C CA . SER A 1 208 ? 9.003 -2.809 -18.967 1.00 94.50 208 SER A CA 1
ATOM 1616 C C . SER A 1 208 ? 9.136 -1.789 -20.104 1.00 94.50 208 SER A C 1
ATOM 1618 O O . SER A 1 208 ? 9.350 -0.604 -19.862 1.00 94.50 208 SER A O 1
ATOM 1620 N N . LEU A 1 209 ? 8.893 -2.206 -21.352 1.00 94.19 209 LEU A N 1
ATOM 1621 C CA . LEU A 1 209 ? 8.974 -1.328 -22.526 1.00 94.19 209 LEU A CA 1
ATOM 1622 C C . LEU A 1 209 ? 8.030 -0.124 -22.426 1.00 94.19 209 LEU A C 1
ATOM 1624 O O . LEU A 1 209 ? 8.406 0.989 -22.795 1.00 94.19 209 LEU A O 1
ATOM 1628 N N . TRP A 1 210 ? 6.819 -0.334 -21.904 1.00 94.81 210 TRP A N 1
ATOM 1629 C CA . TRP A 1 210 ? 5.858 0.747 -21.692 1.00 94.81 210 TRP A CA 1
ATOM 1630 C C . TRP A 1 210 ? 6.349 1.727 -20.619 1.00 94.81 210 TRP A C 1
ATOM 1632 O O . TRP A 1 210 ? 6.293 2.937 -20.842 1.00 94.81 210 TRP A O 1
ATOM 1642 N N . ARG A 1 211 ? 6.896 1.239 -19.497 1.00 95.50 211 ARG A N 1
ATOM 1643 C CA . ARG A 1 211 ? 7.456 2.1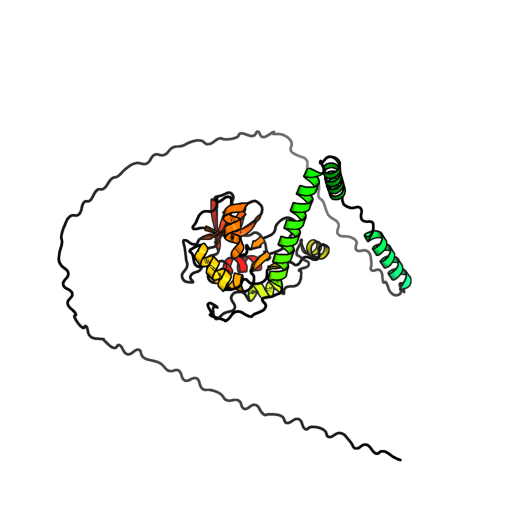02 -18.446 1.00 95.50 211 ARG A CA 1
ATOM 1644 C C . ARG A 1 211 ? 8.663 2.893 -18.936 1.00 95.50 211 ARG A C 1
ATOM 1646 O O . ARG A 1 211 ? 8.703 4.102 -18.722 1.00 95.50 211 ARG A O 1
ATOM 1653 N N . LEU A 1 212 ? 9.577 2.263 -19.676 1.00 94.12 212 LEU A N 1
ATOM 1654 C CA . LEU A 1 212 ? 10.713 2.941 -20.308 1.00 94.12 212 LEU A CA 1
ATOM 1655 C C . LEU A 1 212 ? 10.260 4.034 -21.281 1.00 94.12 212 LEU A C 1
ATOM 1657 O O . LEU A 1 212 ? 10.802 5.139 -21.258 1.00 94.12 212 LEU A O 1
ATOM 1661 N N . ALA A 1 213 ? 9.246 3.758 -22.106 1.00 95.75 213 ALA A N 1
ATOM 1662 C CA . ALA A 1 213 ? 8.703 4.734 -23.049 1.00 95.75 213 ALA A CA 1
ATOM 1663 C C . ALA A 1 213 ? 8.087 5.959 -22.348 1.00 95.75 213 ALA A C 1
ATOM 1665 O O . ALA A 1 213 ? 8.223 7.075 -22.848 1.00 95.75 213 ALA A O 1
ATOM 1666 N N . HIS A 1 214 ? 7.466 5.760 -21.182 1.00 96.19 214 HIS A N 1
ATOM 1667 C CA . HIS A 1 214 ? 6.826 6.817 -20.391 1.00 96.19 214 HIS A CA 1
ATOM 1668 C C . HIS A 1 214 ? 7.715 7.376 -19.269 1.00 96.19 214 HIS A C 1
ATOM 1670 O O . HIS A 1 214 ? 7.247 8.196 -18.486 1.00 96.19 214 HIS A O 1
ATOM 1676 N N . GLN A 1 215 ? 8.981 6.948 -19.181 1.00 95.69 215 GLN A N 1
ATOM 1677 C CA . GLN A 1 215 ? 9.919 7.324 -18.112 1.00 95.69 215 GLN A CA 1
ATOM 1678 C C . GLN A 1 215 ? 9.377 7.052 -16.698 1.00 95.69 215 GLN A C 1
ATOM 1680 O O . GLN A 1 215 ? 9.658 7.788 -15.753 1.00 95.69 215 GLN A O 1
ATOM 1685 N N . ARG A 1 216 ? 8.585 5.988 -16.551 1.00 95.19 216 ARG A N 1
ATOM 1686 C CA . ARG A 1 216 ? 7.992 5.578 -15.276 1.00 95.19 216 ARG A CA 1
ATOM 1687 C C . ARG A 1 216 ? 8.842 4.515 -14.602 1.00 95.19 216 ARG A C 1
ATOM 1689 O O . ARG A 1 216 ? 9.527 3.735 -15.261 1.00 95.19 216 ARG A O 1
ATOM 1696 N N . GLN A 1 217 ? 8.786 4.474 -13.277 1.00 94.56 217 GLN A N 1
ATOM 1697 C CA . GLN A 1 217 ? 9.458 3.440 -12.491 1.00 94.56 217 GLN A CA 1
ATOM 1698 C C . GLN A 1 217 ? 8.527 2.245 -12.270 1.00 94.56 217 GLN A C 1
ATOM 1700 O O . GLN A 1 217 ? 7.304 2.381 -12.302 1.00 94.56 217 GLN A O 1
ATOM 1705 N N . ARG A 1 218 ? 9.089 1.056 -12.007 1.00 95.44 218 ARG A N 1
ATOM 1706 C CA . ARG A 1 218 ? 8.288 -0.127 -11.632 1.00 95.44 218 ARG A CA 1
ATOM 1707 C C . ARG A 1 218 ? 7.429 0.143 -10.395 1.00 95.44 218 ARG A C 1
ATOM 1709 O O . ARG A 1 218 ? 6.295 -0.328 -10.320 1.00 95.44 218 ARG A O 1
ATOM 1716 N N . HIS A 1 219 ? 7.981 0.880 -9.439 1.00 96.75 219 HIS A N 1
ATOM 1717 C CA . HIS A 1 219 ? 7.316 1.287 -8.212 1.00 96.75 219 HIS A CA 1
ATOM 1718 C C . HIS A 1 219 ? 7.459 2.796 -8.064 1.00 96.75 219 HIS A C 1
ATOM 1720 O O . HIS A 1 219 ? 8.569 3.314 -8.110 1.00 96.75 219 HIS A O 1
ATOM 1726 N N . GLU A 1 220 ? 6.346 3.488 -7.870 1.00 96.62 220 GLU A N 1
ATOM 1727 C CA . GLU A 1 220 ? 6.307 4.931 -7.652 1.00 96.62 220 GLU A CA 1
ATOM 1728 C C . GLU A 1 220 ? 5.781 5.175 -6.242 1.00 96.62 220 GLU A C 1
ATOM 1730 O O . GLU A 1 220 ? 4.574 5.275 -6.006 1.00 96.62 220 GLU A O 1
ATOM 1735 N N . LEU A 1 221 ? 6.703 5.169 -5.282 1.00 97.44 221 LEU A N 1
ATOM 1736 C CA . LEU A 1 221 ? 6.392 5.324 -3.866 1.00 97.44 221 LEU A CA 1
ATOM 1737 C C . LEU A 1 221 ? 6.438 6.789 -3.449 1.00 97.44 221 LEU A C 1
ATOM 1739 O O . LEU A 1 221 ? 7.257 7.567 -3.932 1.00 97.44 221 LEU A O 1
ATOM 1743 N N . LEU A 1 222 ? 5.557 7.142 -2.520 1.00 97.06 222 LEU A N 1
ATOM 1744 C CA . LEU A 1 222 ? 5.551 8.452 -1.887 1.00 97.06 222 LEU A CA 1
ATOM 1745 C C . LEU A 1 222 ? 6.543 8.475 -0.723 1.00 97.06 222 LEU A C 1
ATOM 1747 O O . LEU A 1 222 ? 6.841 7.436 -0.125 1.00 97.06 222 LEU A O 1
ATOM 1751 N N . ALA A 1 223 ? 7.018 9.672 -0.381 1.00 96.81 223 ALA A N 1
ATOM 1752 C CA . ALA A 1 223 ? 7.825 9.881 0.815 1.00 96.81 223 ALA A CA 1
ATOM 1753 C C . ALA A 1 223 ? 7.088 9.380 2.068 1.00 96.81 223 ALA A C 1
ATOM 1755 O O . ALA A 1 223 ? 5.854 9.375 2.114 1.00 96.81 223 ALA A O 1
ATOM 1756 N N . GLY A 1 224 ? 7.856 8.916 3.055 1.00 96.62 224 GLY A N 1
ATOM 1757 C CA . GLY A 1 224 ? 7.339 8.486 4.351 1.00 96.62 224 GLY A CA 1
ATOM 1758 C C . GLY A 1 224 ? 6.489 9.559 5.031 1.00 96.62 224 GLY A C 1
ATOM 1759 O O . GLY A 1 224 ? 6.652 10.750 4.780 1.00 96.62 224 GLY A O 1
ATOM 1760 N N . ILE A 1 225 ? 5.555 9.120 5.870 1.00 96.69 225 ILE A N 1
ATOM 1761 C CA . ILE A 1 225 ? 4.658 9.995 6.630 1.00 96.69 225 ILE A CA 1
ATOM 1762 C C . ILE A 1 225 ? 5.266 10.251 8.005 1.00 96.69 225 ILE A C 1
ATOM 1764 O O . ILE A 1 225 ? 5.767 9.322 8.645 1.00 96.69 225 ILE A O 1
ATOM 1768 N N . ASP A 1 226 ? 5.152 11.485 8.488 1.00 96.19 226 ASP A N 1
ATOM 1769 C CA . ASP A 1 226 ? 5.597 11.837 9.830 1.00 96.19 226 ASP A CA 1
ATOM 1770 C C . ASP A 1 226 ? 4.861 11.039 10.913 1.00 96.19 226 ASP A C 1
ATOM 1772 O O . ASP A 1 226 ? 3.648 10.805 10.821 1.00 96.19 226 ASP A O 1
ATOM 1776 N N . PRO A 1 227 ? 5.567 10.632 11.981 1.00 96.19 227 PRO A N 1
ATOM 1777 C CA . PRO A 1 227 ? 4.968 9.841 13.049 1.00 96.19 227 PRO A CA 1
ATOM 1778 C C . PRO A 1 227 ? 3.799 10.567 13.726 1.00 96.19 227 PRO A C 1
ATOM 1780 O O . PRO A 1 227 ? 2.787 9.936 14.008 1.00 96.19 227 PRO A O 1
ATOM 1783 N N . GLU A 1 228 ? 3.881 11.887 13.908 1.00 96.25 228 GLU A N 1
ATOM 1784 C CA . GLU A 1 228 ? 2.803 12.679 14.521 1.00 96.25 228 GLU A CA 1
ATOM 1785 C C . GLU A 1 228 ? 1.531 12.692 13.661 1.00 96.25 228 GLU A C 1
ATOM 1787 O O . GLU A 1 228 ? 0.407 12.616 14.172 1.00 96.25 228 GLU A O 1
ATOM 1792 N N . ALA A 1 229 ? 1.690 12.723 12.335 1.00 96.38 229 ALA A N 1
ATOM 1793 C CA . ALA A 1 229 ? 0.573 12.627 11.404 1.00 96.38 229 ALA A CA 1
ATOM 1794 C C . ALA A 1 229 ? -0.069 11.229 11.433 1.00 96.38 229 ALA A C 1
ATOM 1796 O O . ALA A 1 229 ? -1.295 11.113 11.323 1.00 96.38 229 ALA A O 1
ATOM 1797 N N . LEU A 1 230 ? 0.731 10.170 11.618 1.00 96.75 230 LEU A N 1
ATOM 1798 C CA . LEU A 1 230 ? 0.220 8.811 11.818 1.00 96.75 230 LEU A CA 1
ATOM 1799 C C . LEU A 1 230 ? -0.498 8.654 13.158 1.00 96.75 230 LEU A C 1
ATOM 1801 O O . LEU A 1 230 ? -1.571 8.053 13.184 1.00 96.75 230 LEU A O 1
ATOM 1805 N N . ASP A 1 231 ? 0.031 9.218 14.241 1.00 95.81 231 ASP A N 1
ATOM 1806 C CA . ASP A 1 231 ? -0.617 9.194 15.556 1.00 95.81 231 ASP A CA 1
ATOM 1807 C C . ASP A 1 231 ? -1.960 9.942 15.513 1.00 95.81 231 ASP A C 1
ATOM 1809 O O . ASP A 1 231 ? -2.994 9.393 15.898 1.00 95.81 231 ASP A O 1
ATOM 1813 N N . THR A 1 232 ? -1.991 11.134 14.905 1.00 96.56 232 THR A N 1
ATOM 1814 C CA . THR A 1 232 ? -3.233 11.890 14.657 1.00 96.56 232 THR A CA 1
ATOM 1815 C C . THR A 1 232 ? -4.236 11.074 13.834 1.00 96.56 232 THR A C 1
ATOM 1817 O O . THR A 1 232 ? -5.453 11.141 14.039 1.00 96.56 232 THR A O 1
ATOM 1820 N N . PHE A 1 233 ? -3.750 10.290 12.871 1.00 96.44 233 PHE A N 1
ATOM 1821 C CA . PHE A 1 233 ? -4.589 9.390 12.090 1.00 96.44 233 PHE A CA 1
ATOM 1822 C C . PHE A 1 233 ? -5.127 8.216 12.929 1.00 96.44 233 PHE A C 1
ATOM 1824 O O . PHE A 1 233 ? -6.331 7.951 12.861 1.00 96.44 233 PHE A O 1
ATOM 1831 N N . GLU A 1 234 ? -4.295 7.544 13.739 1.00 96.38 234 GLU A N 1
ATOM 1832 C CA . GLU A 1 234 ? -4.720 6.474 14.661 1.00 96.38 234 GLU A CA 1
ATOM 1833 C C . GLU A 1 234 ? -5.806 6.979 15.626 1.00 96.38 234 GLU A C 1
ATOM 1835 O O . GLU A 1 234 ? -6.804 6.287 15.856 1.00 96.38 234 GLU A O 1
ATOM 1840 N N . GLU A 1 235 ? -5.661 8.206 16.137 1.00 96.38 235 GLU A N 1
ATOM 1841 C CA . GLU A 1 235 ? -6.650 8.866 16.994 1.00 96.38 235 GLU A CA 1
ATOM 1842 C C . GLU A 1 235 ? -7.977 9.113 16.268 1.00 96.38 235 GLU A C 1
ATOM 1844 O O . GLU A 1 235 ? -9.037 8.727 16.765 1.00 96.38 235 GLU A O 1
ATOM 1849 N N . ARG A 1 236 ? -7.940 9.683 15.055 1.00 95.56 236 ARG A N 1
ATOM 1850 C CA . ARG A 1 236 ? -9.147 9.939 14.241 1.00 95.56 236 ARG A CA 1
ATOM 1851 C C . ARG A 1 236 ? -9.874 8.654 13.854 1.00 95.56 236 ARG A C 1
ATOM 1853 O O . ARG A 1 236 ? -11.106 8.595 13.860 1.00 95.56 236 ARG A O 1
ATOM 1860 N N . VAL A 1 237 ? -9.127 7.609 13.507 1.00 94.12 237 VAL A N 1
ATOM 1861 C CA . VAL A 1 237 ? -9.691 6.288 13.207 1.00 94.12 237 VAL A CA 1
ATOM 1862 C C . VAL A 1 237 ? -10.118 5.566 14.491 1.00 94.12 237 VAL A C 1
ATOM 1864 O O . VAL A 1 237 ? -10.950 4.661 14.440 1.00 94.12 237 VAL A O 1
ATOM 1867 N N . GLY A 1 238 ? -9.633 5.980 15.661 1.00 95.00 238 GLY A N 1
ATOM 1868 C CA . GLY A 1 238 ? -9.918 5.330 16.939 1.00 95.00 238 GLY A CA 1
ATOM 1869 C C . GLY A 1 238 ? -9.409 3.887 16.988 1.00 95.00 238 GLY A C 1
ATOM 1870 O O . GLY A 1 238 ? -10.007 3.043 17.656 1.00 95.00 238 GLY A O 1
ATOM 1871 N N . ALA A 1 239 ? -8.353 3.578 16.233 1.00 94.50 239 ALA A N 1
ATOM 1872 C CA . ALA A 1 239 ? -7.740 2.258 16.174 1.00 94.50 239 ALA A CA 1
ATOM 1873 C C . ALA A 1 239 ? -6.243 2.388 15.880 1.00 94.50 239 ALA A C 1
ATOM 1875 O O . ALA A 1 239 ? -5.836 3.195 15.049 1.00 94.50 239 ALA A O 1
ATOM 1876 N N . LYS A 1 240 ? -5.432 1.551 16.534 1.00 96.25 240 LYS A N 1
ATOM 1877 C CA . LYS A 1 240 ? -3.991 1.481 16.267 1.00 96.25 240 LYS A CA 1
ATOM 1878 C C . LYS A 1 240 ? -3.729 0.720 14.979 1.00 96.25 240 LYS A C 1
ATOM 1880 O O . LYS A 1 240 ? -4.313 -0.347 14.784 1.00 96.25 240 LYS A O 1
ATOM 1885 N N . LEU A 1 241 ? -2.839 1.236 14.141 1.00 96.75 241 LEU A N 1
ATOM 1886 C CA . LEU A 1 241 ? -2.415 0.567 12.922 1.00 96.75 241 LEU A CA 1
ATOM 1887 C C . LEU A 1 241 ? -1.602 -0.697 13.252 1.00 96.75 241 LEU A C 1
ATOM 1889 O O . LEU A 1 241 ? -0.892 -0.740 14.266 1.00 96.75 241 LEU A O 1
ATOM 1893 N N . PRO A 1 242 ? -1.672 -1.738 12.401 1.00 96.50 242 PRO A N 1
ATOM 1894 C CA . PRO A 1 242 ? -0.805 -2.899 12.544 1.00 96.50 242 PRO A CA 1
ATOM 1895 C C . PRO A 1 242 ? 0.666 -2.478 12.433 1.00 96.50 242 PRO A C 1
ATOM 1897 O O . PRO A 1 242 ? 0.976 -1.649 11.572 1.00 96.50 242 PRO A O 1
ATOM 1900 N N . PRO A 1 243 ? 1.583 -3.066 13.226 1.00 96.12 243 PRO A N 1
ATOM 1901 C CA . PRO A 1 243 ? 2.994 -2.684 13.223 1.00 96.12 243 PRO A CA 1
ATOM 1902 C C . PRO A 1 243 ? 3.621 -2.669 11.827 1.00 96.12 243 PRO A C 1
ATOM 1904 O O . PRO A 1 243 ? 4.264 -1.690 11.469 1.00 96.12 243 PRO A O 1
ATOM 1907 N N . SER A 1 244 ? 3.372 -3.691 10.999 1.00 96.44 244 SER A N 1
ATOM 1908 C CA . SER A 1 244 ? 3.922 -3.732 9.641 1.00 96.44 244 SER A CA 1
ATOM 1909 C C . SER A 1 244 ? 3.415 -2.601 8.740 1.00 96.44 244 SER A C 1
ATOM 1911 O O . SE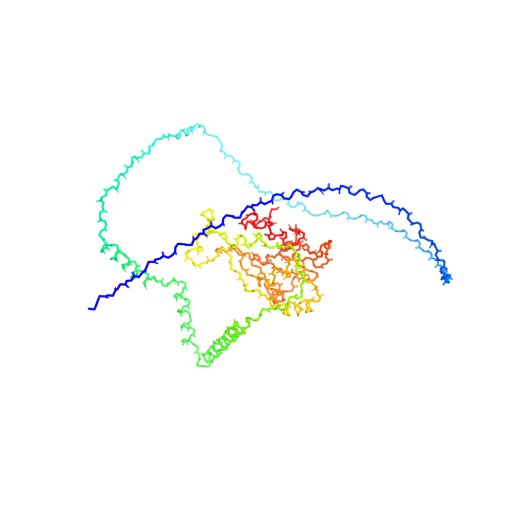R A 1 244 ? 4.196 -2.040 7.981 1.00 96.44 244 SER A O 1
ATOM 1913 N N . PHE A 1 245 ? 2.138 -2.223 8.821 1.00 97.44 245 PHE A N 1
ATOM 1914 C CA . PHE A 1 245 ? 1.608 -1.121 8.011 1.00 97.44 245 PHE A CA 1
ATOM 1915 C C . PHE A 1 245 ? 2.044 0.251 8.541 1.00 97.44 245 PHE A C 1
ATOM 1917 O O . PHE A 1 245 ? 2.303 1.160 7.754 1.00 97.44 245 PHE A O 1
ATOM 1924 N N . TYR A 1 246 ? 2.173 0.388 9.862 1.00 96.81 246 TYR A N 1
ATOM 1925 C CA . TYR A 1 246 ? 2.710 1.586 10.503 1.00 96.81 246 TYR A CA 1
ATOM 1926 C C . TYR A 1 246 ? 4.173 1.821 10.100 1.00 96.81 246 TYR A C 1
ATOM 1928 O O . TYR A 1 246 ? 4.506 2.887 9.590 1.00 96.81 246 TYR A O 1
ATOM 1936 N N . ASP A 1 247 ? 5.027 0.801 10.241 1.00 96.00 247 ASP A N 1
ATOM 1937 C CA . ASP A 1 247 ? 6.443 0.869 9.862 1.00 96.00 247 ASP A CA 1
ATOM 1938 C C . ASP A 1 247 ? 6.610 1.122 8.356 1.00 96.00 247 ASP A C 1
ATOM 1940 O O . ASP A 1 247 ? 7.468 1.907 7.959 1.00 96.00 247 ASP A O 1
ATOM 1944 N N . PHE A 1 248 ? 5.761 0.510 7.520 1.00 97.25 248 PHE A N 1
ATOM 1945 C CA . PHE A 1 248 ? 5.730 0.808 6.089 1.00 97.25 248 PHE A CA 1
ATOM 1946 C C . PHE A 1 248 ? 5.377 2.272 5.832 1.00 97.25 248 PHE A C 1
ATOM 1948 O O . PHE A 1 248 ? 6.077 2.914 5.066 1.00 97.25 248 PHE A O 1
ATOM 1955 N N . SER A 1 249 ? 4.346 2.809 6.493 1.00 97.50 249 SER A N 1
ATOM 1956 C CA . SER A 1 249 ? 3.880 4.190 6.296 1.00 97.50 249 SER A CA 1
ATOM 1957 C C . SER A 1 249 ? 4.914 5.239 6.710 1.00 97.50 249 SER A C 1
ATOM 1959 O O . SER A 1 249 ? 4.972 6.309 6.110 1.00 97.50 249 SER A O 1
ATOM 1961 N N . LEU A 1 250 ? 5.735 4.930 7.719 1.00 96.56 250 LEU A N 1
ATOM 1962 C CA . LEU A 1 250 ? 6.859 5.772 8.131 1.00 96.56 250 LEU A CA 1
ATOM 1963 C C . LEU A 1 250 ? 7.968 5.828 7.077 1.00 96.56 250 LEU A C 1
ATOM 1965 O O . LEU A 1 250 ? 8.646 6.842 6.957 1.00 96.56 250 LEU A O 1
ATOM 1969 N N . GLU A 1 251 ? 8.202 4.732 6.356 1.00 96.44 251 GLU A N 1
ATOM 1970 C CA . GLU A 1 251 ? 9.254 4.672 5.340 1.00 96.44 251 GLU A CA 1
ATOM 1971 C C . GLU A 1 251 ? 8.756 5.140 3.966 1.00 96.44 251 GLU A C 1
ATOM 1973 O O . GLU A 1 251 ? 9.452 5.875 3.267 1.00 96.44 251 GLU A O 1
ATOM 1978 N N . TRP A 1 252 ? 7.530 4.761 3.612 1.00 97.69 252 TRP A N 1
ATOM 1979 C CA . TRP A 1 252 ? 6.856 5.088 2.363 1.00 97.69 252 TRP A CA 1
ATOM 1980 C C . TRP A 1 252 ? 5.397 5.436 2.639 1.00 97.69 252 TRP A C 1
ATOM 1982 O O . TRP A 1 252 ? 4.624 4.605 3.115 1.00 97.69 252 TRP A O 1
ATOM 1992 N N . GLY A 1 253 ? 4.963 6.633 2.261 1.00 96.25 253 GLY A N 1
ATOM 1993 C CA . GLY A 1 253 ? 3.593 7.100 2.463 1.00 96.25 253 GLY A CA 1
ATOM 1994 C C . GLY A 1 253 ? 2.569 6.475 1.518 1.00 96.25 253 GLY A C 1
ATOM 1995 O O . GLY A 1 253 ? 1.606 7.137 1.153 1.00 96.25 253 GLY A O 1
ATOM 1996 N N . GLY A 1 254 ? 2.765 5.230 1.083 1.00 97.31 254 GLY A N 1
ATOM 1997 C CA . GLY A 1 254 ? 1.993 4.581 0.025 1.00 97.31 254 GLY A CA 1
ATOM 1998 C C . GLY A 1 254 ? 2.592 4.813 -1.362 1.00 97.31 254 GLY A C 1
ATOM 1999 O O . GLY A 1 254 ? 3.791 5.044 -1.509 1.00 97.31 254 GLY A O 1
ATOM 2000 N N . GLY A 1 255 ? 1.754 4.719 -2.394 1.00 97.12 255 GLY A N 1
ATOM 2001 C CA . GLY A 1 255 ? 2.164 4.897 -3.788 1.00 97.12 255 GLY A CA 1
ATOM 2002 C C . GLY A 1 255 ? 1.663 3.784 -4.700 1.00 97.12 255 GLY A C 1
ATOM 2003 O O . GLY A 1 255 ? 0.725 3.063 -4.363 1.00 97.12 255 GLY A O 1
ATOM 2004 N N . GLN A 1 256 ? 2.271 3.658 -5.873 1.00 97.31 256 GLN A N 1
ATOM 2005 C CA . GLN A 1 256 ? 1.904 2.669 -6.882 1.00 97.31 256 GLN A CA 1
ATOM 2006 C C . GLN A 1 256 ? 2.960 1.569 -6.955 1.00 97.31 256 GLN A C 1
ATOM 2008 O O . GLN A 1 256 ? 4.151 1.835 -7.116 1.00 97.31 256 GLN A O 1
ATOM 2013 N N . LEU A 1 257 ? 2.523 0.319 -6.851 1.00 96.88 257 LEU A N 1
ATOM 2014 C CA . LEU A 1 257 ? 3.359 -0.853 -7.062 1.00 96.88 257 LEU A CA 1
ATOM 2015 C C . LEU A 1 257 ? 3.056 -1.477 -8.413 1.00 96.88 257 LEU A C 1
ATOM 2017 O O . LEU A 1 257 ? 1.888 -1.572 -8.789 1.00 96.88 257 LEU A O 1
ATOM 2021 N N . TYR A 1 258 ? 4.109 -1.973 -9.070 1.00 95.69 258 TYR A N 1
ATOM 2022 C CA . TYR A 1 258 ? 4.014 -2.640 -10.365 1.00 95.69 258 TYR A CA 1
ATOM 2023 C C . TYR A 1 258 ? 3.197 -1.789 -11.328 1.00 95.69 258 TYR A C 1
ATOM 2025 O O . TYR A 1 258 ? 2.101 -2.164 -11.723 1.00 95.69 258 TYR A O 1
ATOM 2033 N N . VAL A 1 259 ? 3.706 -0.598 -11.633 1.00 95.75 259 VAL A N 1
ATOM 2034 C CA . VAL A 1 259 ? 3.024 0.353 -12.506 1.00 95.75 259 VAL A CA 1
ATOM 2035 C C . VAL A 1 259 ? 2.845 -0.276 -13.894 1.00 95.75 259 VAL A C 1
ATOM 2037 O O . VAL A 1 259 ? 3.821 -0.685 -14.535 1.00 95.75 259 VAL A O 1
ATOM 2040 N N . GLN A 1 260 ? 1.592 -0.359 -14.341 1.00 93.88 260 GLN A N 1
ATOM 2041 C CA . GLN A 1 260 ? 1.187 -0.848 -15.661 1.00 93.88 260 GLN A CA 1
ATOM 2042 C C . GLN A 1 260 ? 0.195 0.138 -16.299 1.00 93.88 260 GLN A C 1
ATOM 2044 O O . GLN A 1 260 ? -0.282 1.078 -15.655 1.00 93.88 260 GLN A O 1
ATOM 2049 N N . ASP A 1 261 ? -0.121 -0.105 -17.571 1.00 88.44 261 ASP A N 1
ATOM 2050 C CA . ASP A 1 261 ? -0.956 0.766 -18.406 1.00 88.44 261 ASP A CA 1
ATOM 2051 C C . ASP A 1 261 ? -2.416 0.852 -17.917 1.00 88.44 261 ASP A C 1
ATOM 2053 O O . ASP A 1 261 ? -3.023 1.921 -17.899 1.00 88.44 261 ASP A O 1
ATOM 2057 N N . HIS A 1 262 ? -2.987 -0.270 -17.464 1.00 84.56 262 HIS A N 1
ATOM 2058 C CA . HIS A 1 262 ? -4.427 -0.364 -17.157 1.00 84.56 262 HIS A CA 1
ATOM 2059 C C . HIS A 1 262 ? -4.752 -0.890 -15.758 1.00 84.56 262 HIS A C 1
ATOM 2061 O O . HIS A 1 262 ? -5.909 -0.863 -15.346 1.00 84.56 262 HIS A O 1
ATOM 2067 N N . ALA A 1 263 ? -3.751 -1.365 -15.023 1.00 82.81 263 ALA A N 1
ATOM 2068 C CA . ALA A 1 263 ? -3.916 -1.893 -13.680 1.00 82.81 263 ALA A CA 1
ATOM 2069 C C . ALA A 1 263 ? -2.774 -1.383 -12.807 1.00 82.81 263 ALA A C 1
ATOM 2071 O O . ALA A 1 263 ? -1.610 -1.406 -13.201 1.00 82.81 263 ALA A O 1
ATOM 2072 N N . GLN A 1 264 ? -3.102 -0.871 -11.628 1.00 86.38 264 GLN A N 1
ATOM 2073 C CA . GLN A 1 264 ? -2.104 -0.360 -10.700 1.00 86.38 264 GLN A CA 1
ATOM 2074 C C . GLN A 1 264 ? -2.480 -0.824 -9.304 1.00 86.38 264 GLN A C 1
ATOM 2076 O O . GLN A 1 264 ? -3.621 -0.671 -8.873 1.00 86.38 264 GLN A O 1
ATOM 2081 N N . ILE A 1 265 ? -1.511 -1.397 -8.595 1.00 96.69 265 ILE A N 1
ATOM 2082 C CA . ILE A 1 265 ? -1.681 -1.757 -7.192 1.00 96.69 265 ILE A CA 1
ATOM 2083 C C . ILE A 1 265 ? -1.330 -0.509 -6.389 1.00 96.69 265 ILE A C 1
ATOM 2085 O O . ILE A 1 265 ? -0.156 -0.211 -6.165 1.00 96.69 265 ILE A O 1
ATOM 2089 N N . ARG A 1 266 ? -2.341 0.258 -5.990 1.00 97.56 266 ARG A N 1
ATOM 2090 C CA . ARG A 1 266 ? -2.160 1.531 -5.294 1.00 97.56 266 ARG A CA 1
ATOM 2091 C C . ARG A 1 266 ? -2.244 1.317 -3.790 1.00 97.56 266 ARG A C 1
ATOM 2093 O O . ARG A 1 266 ? -3.323 1.109 -3.248 1.00 97.56 266 ARG A O 1
ATOM 2100 N N . ILE A 1 267 ? -1.118 1.403 -3.090 1.00 98.19 267 ILE A N 1
ATOM 2101 C CA . ILE A 1 267 ? -1.120 1.453 -1.626 1.00 98.19 267 ILE A CA 1
ATOM 2102 C C . ILE A 1 267 ? -1.579 2.846 -1.203 1.00 98.19 267 ILE A C 1
ATOM 2104 O O . ILE A 1 267 ? -0.974 3.857 -1.569 1.00 98.19 267 ILE A O 1
ATOM 2108 N N . LEU A 1 268 ? -2.659 2.893 -0.429 1.00 97.94 268 LEU A N 1
ATOM 2109 C CA . LEU A 1 268 ? -3.245 4.135 0.046 1.00 97.94 268 LEU A CA 1
ATOM 2110 C C . LEU A 1 268 ? -2.368 4.736 1.156 1.00 97.94 268 LEU A C 1
ATOM 2112 O O . LEU A 1 268 ? -2.070 4.045 2.133 1.00 97.94 268 LEU A O 1
ATOM 2116 N N . PRO A 1 269 ? -1.998 6.026 1.060 1.00 97.50 269 PRO A N 1
ATOM 2117 C CA . PRO A 1 269 ? -1.394 6.742 2.178 1.00 97.50 269 PRO A CA 1
ATOM 2118 C C . PRO A 1 269 ? -2.325 6.700 3.384 1.00 97.50 269 PRO A C 1
ATOM 2120 O O . PRO A 1 269 ? -3.518 6.975 3.225 1.00 97.50 269 PRO A O 1
ATOM 2123 N N . ALA A 1 270 ? -1.799 6.441 4.585 1.00 96.56 270 ALA A N 1
ATOM 2124 C CA . ALA A 1 270 ? -2.608 6.387 5.807 1.00 96.56 270 ALA A CA 1
ATOM 2125 C C . ALA A 1 270 ? -3.500 7.635 5.952 1.00 96.56 270 ALA A C 1
ATOM 2127 O O . ALA A 1 270 ? -4.714 7.535 6.117 1.00 96.56 270 ALA A O 1
ATOM 2128 N N . THR A 1 271 ? -2.933 8.821 5.720 1.00 95.19 271 THR A N 1
ATOM 2129 C CA . THR A 1 271 ? -3.634 10.116 5.773 1.00 95.19 271 THR A CA 1
ATOM 2130 C C . THR A 1 271 ? -4.780 10.269 4.762 1.00 95.19 271 THR A C 1
ATOM 2132 O O . THR A 1 271 ? -5.666 11.104 4.959 1.00 95.19 271 THR A O 1
ATOM 2135 N N . ARG A 1 272 ? -4.808 9.472 3.683 1.00 96.12 272 ARG A N 1
ATOM 2136 C CA . ARG A 1 272 ? -5.855 9.504 2.648 1.00 96.12 272 ARG A CA 1
ATOM 2137 C C . ARG A 1 272 ? -6.932 8.439 2.827 1.00 96.12 272 ARG A C 1
ATOM 2139 O O . ARG A 1 272 ? -7.991 8.582 2.223 1.00 96.12 272 ARG A O 1
ATOM 2146 N N . ILE A 1 273 ? -6.731 7.440 3.688 1.00 96.19 273 ILE A N 1
ATOM 2147 C CA . ILE A 1 273 ? -7.681 6.331 3.874 1.00 96.19 273 ILE A CA 1
ATOM 2148 C C . ILE A 1 273 ? -9.087 6.837 4.231 1.00 96.19 273 ILE A C 1
ATOM 2150 O O . ILE A 1 273 ? -10.072 6.392 3.651 1.00 96.19 273 ILE A O 1
ATOM 2154 N N . LEU A 1 274 ? -9.201 7.812 5.140 1.00 94.31 274 LEU A N 1
ATOM 2155 C CA . LEU A 1 274 ? -10.507 8.365 5.522 1.00 94.31 274 LEU A CA 1
ATOM 2156 C C . LEU A 1 274 ? -11.218 9.063 4.356 1.00 94.31 274 LEU A C 1
ATOM 2158 O O . LEU A 1 274 ? -12.433 8.941 4.234 1.00 94.31 274 LEU A O 1
ATOM 2162 N N . LYS A 1 275 ? -10.466 9.759 3.493 1.00 95.12 275 LYS A N 1
ATOM 2163 C CA . LYS A 1 275 ? -11.014 10.391 2.283 1.00 95.12 275 LYS A CA 1
ATOM 2164 C C . LYS A 1 275 ? -11.462 9.344 1.264 1.00 95.12 275 LYS A C 1
ATOM 2166 O O . LYS A 1 275 ? -12.457 9.553 0.584 1.00 95.12 275 LYS A O 1
ATOM 2171 N N . GLU A 1 276 ? -10.755 8.221 1.177 1.00 94.94 276 GLU A N 1
ATOM 2172 C CA . GLU A 1 276 ? -11.127 7.113 0.296 1.00 94.94 276 GLU A CA 1
ATOM 2173 C C . GLU A 1 276 ? -12.438 6.450 0.750 1.00 94.94 276 GLU A C 1
ATOM 2175 O O . GLU A 1 276 ? -13.323 6.199 -0.070 1.00 94.94 276 GLU A O 1
ATOM 2180 N N . ILE A 1 277 ? -12.596 6.230 2.064 1.00 93.25 277 ILE A N 1
ATOM 2181 C CA . ILE A 1 277 ? -13.815 5.657 2.660 1.00 93.25 277 ILE A CA 1
ATOM 2182 C C . ILE A 1 277 ? -15.033 6.549 2.388 1.00 93.25 277 ILE A C 1
ATOM 2184 O O . ILE A 1 277 ? -16.082 6.049 1.977 1.00 93.25 277 ILE A O 1
ATOM 2188 N N . THR A 1 278 ? -14.902 7.860 2.616 1.00 92.69 278 THR A N 1
ATOM 2189 C CA . THR A 1 278 ? -16.013 8.806 2.439 1.00 92.69 278 THR A CA 1
ATOM 2190 C C . THR A 1 278 ? -16.279 9.145 0.974 1.00 92.69 278 THR A C 1
ATOM 2192 O O . THR A 1 278 ? -17.427 9.397 0.618 1.00 92.69 278 THR A O 1
ATOM 2195 N N . GLY A 1 279 ? -15.243 9.134 0.132 1.00 92.38 279 GLY A N 1
ATOM 2196 C CA . GLY A 1 279 ? -15.308 9.431 -1.296 1.00 92.38 279 GLY A CA 1
ATOM 2197 C C . GLY A 1 279 ? -15.638 8.205 -2.145 1.00 92.38 279 GLY A C 1
ATOM 2198 O O . GLY A 1 279 ? -16.802 7.838 -2.289 1.00 92.38 279 GLY A O 1
ATOM 2199 N N . ALA A 1 280 ? -14.611 7.579 -2.730 1.00 87.50 280 ALA A N 1
ATOM 2200 C CA . ALA A 1 280 ? -14.753 6.512 -3.727 1.00 87.50 280 ALA A CA 1
ATOM 2201 C C . ALA A 1 280 ? -15.583 5.319 -3.228 1.00 87.50 280 ALA A C 1
ATOM 2203 O O . ALA A 1 280 ? -16.421 4.785 -3.953 1.00 87.50 280 ALA A O 1
ATOM 2204 N N . LEU A 1 281 ? -15.403 4.939 -1.961 1.00 88.25 281 LEU A N 1
ATOM 2205 C CA . LEU A 1 281 ? -16.147 3.837 -1.357 1.00 88.25 281 LEU A CA 1
ATOM 2206 C C . LEU A 1 281 ? -17.565 4.225 -0.931 1.00 88.25 281 LEU A C 1
ATOM 2208 O O . LEU A 1 281 ? -18.346 3.329 -0.614 1.00 88.25 281 LEU A O 1
ATOM 2212 N N . CYS A 1 282 ? -17.925 5.514 -0.917 1.00 86.69 282 CYS A N 1
ATOM 2213 C CA . CYS A 1 282 ? -19.254 6.006 -0.536 1.00 86.69 282 CYS A CA 1
ATOM 2214 C C . CYS A 1 282 ? -19.761 5.400 0.789 1.00 86.69 282 CYS A C 1
ATOM 2216 O O . CYS A 1 282 ? -20.924 5.012 0.898 1.00 86.69 282 CYS A O 1
ATOM 2218 N N . ASN A 1 283 ? -18.879 5.245 1.784 1.00 87.00 283 ASN A N 1
ATOM 2219 C CA . ASN A 1 283 ? -19.159 4.596 3.072 1.00 87.00 283 ASN A CA 1
ATOM 2220 C C . ASN A 1 283 ? -19.643 3.133 2.988 1.00 87.00 283 ASN A C 1
ATOM 2222 O O . ASN A 1 283 ? -20.184 2.606 3.960 1.00 87.00 283 ASN A O 1
ATOM 2226 N N . ARG A 1 284 ? -19.437 2.442 1.858 1.00 88.56 284 ARG A N 1
ATOM 2227 C CA . ARG A 1 284 ? -19.769 1.012 1.716 1.00 88.56 284 ARG A CA 1
ATOM 2228 C C . ARG A 1 284 ? -18.860 0.125 2.561 1.00 88.56 284 ARG A C 1
ATOM 2230 O O . ARG A 1 284 ? -19.296 -0.917 3.042 1.00 88.56 284 ARG A O 1
ATOM 2237 N N . MET A 1 285 ? -17.606 0.532 2.756 1.00 90.75 285 MET A N 1
ATOM 2238 C CA . MET A 1 285 ? -16.693 -0.148 3.668 1.00 90.75 285 MET A CA 1
ATOM 2239 C C . MET A 1 285 ? -16.854 0.430 5.074 1.00 90.75 285 MET A C 1
ATOM 2241 O O . MET A 1 285 ? -16.418 1.542 5.364 1.00 90.75 285 MET A O 1
ATOM 2245 N N . VAL A 1 286 ? -17.499 -0.341 5.945 1.00 81.62 286 VAL A N 1
ATOM 2246 C CA . VAL A 1 286 ? -17.748 0.043 7.338 1.00 81.62 286 VAL A CA 1
ATOM 2247 C C . VAL A 1 286 ? -16.703 -0.607 8.247 1.00 81.62 286 VAL A C 1
ATOM 2249 O O . VAL A 1 286 ? -16.184 -1.693 7.960 1.00 81.62 286 VAL A O 1
ATOM 2252 N N . ARG A 1 287 ? -16.410 0.038 9.385 1.00 84.62 287 ARG A N 1
ATOM 2253 C CA . ARG A 1 287 ? -15.636 -0.582 10.471 1.00 84.62 287 ARG A CA 1
ATOM 2254 C C . ARG A 1 287 ? -16.204 -1.982 10.770 1.00 84.62 287 ARG A C 1
ATOM 2256 O O . ARG A 1 287 ? -17.423 -2.136 10.834 1.00 84.62 287 ARG A O 1
ATOM 2263 N N . PRO A 1 288 ? -15.351 -3.002 10.959 1.00 93.25 288 PRO A N 1
ATOM 2264 C CA . PRO A 1 288 ? -13.939 -2.909 11.336 1.00 93.25 288 PRO A CA 1
ATOM 2265 C C . PRO A 1 288 ? -12.939 -2.969 10.166 1.00 93.25 288 PRO A C 1
ATOM 2267 O O . PRO A 1 288 ? -11.752 -3.159 10.415 1.00 93.25 288 PRO A O 1
ATOM 2270 N N . LEU A 1 289 ? -13.377 -2.861 8.911 1.00 95.81 289 LEU A N 1
ATOM 2271 C CA . LEU A 1 289 ? -12.472 -2.940 7.763 1.00 95.81 289 LEU A CA 1
ATOM 2272 C C . LEU A 1 289 ? -11.824 -1.581 7.475 1.00 95.81 289 LEU A C 1
ATOM 2274 O O . LEU A 1 289 ? -12.501 -0.554 7.498 1.00 95.81 289 LEU A O 1
ATOM 2278 N N . LEU A 1 290 ? -10.519 -1.590 7.203 1.00 96.88 290 LEU A N 1
ATOM 2279 C CA . LEU A 1 290 ? -9.749 -0.405 6.827 1.00 96.88 290 LEU A CA 1
ATOM 2280 C C . LEU A 1 290 ? -9.097 -0.633 5.452 1.00 96.88 290 LEU A C 1
ATOM 2282 O O . LEU A 1 290 ? -8.237 -1.514 5.359 1.00 96.88 290 LEU A O 1
ATOM 2286 N N . PRO A 1 291 ? -9.473 0.108 4.394 1.00 97.50 291 PRO A N 1
ATOM 2287 C CA . PRO A 1 291 ? -8.890 -0.074 3.071 1.00 97.50 291 PRO A CA 1
ATOM 2288 C C . PRO A 1 291 ? -7.447 0.429 3.080 1.00 97.50 291 PRO A C 1
ATOM 2290 O O . PRO A 1 291 ? -7.172 1.540 3.529 1.00 97.50 291 PRO A O 1
ATOM 2293 N N . ILE A 1 292 ? -6.531 -0.398 2.587 1.00 97.88 292 ILE A N 1
ATOM 2294 C CA . ILE A 1 292 ? -5.092 -0.094 2.540 1.00 97.88 292 ILE A CA 1
ATOM 2295 C C . ILE A 1 292 ? -4.514 -0.163 1.133 1.00 97.88 292 ILE A C 1
ATOM 2297 O O . ILE A 1 292 ? -3.507 0.482 0.856 1.00 97.88 292 ILE A O 1
ATOM 2301 N N . VAL A 1 293 ? -5.131 -0.934 0.240 1.00 97.94 293 VAL A N 1
ATOM 2302 C CA . VAL A 1 293 ? -4.702 -1.052 -1.152 1.00 97.94 293 VAL A CA 1
ATOM 2303 C C . VAL A 1 293 ? -5.930 -0.922 -2.027 1.00 97.94 293 VAL A C 1
ATOM 2305 O O . VAL A 1 293 ? -6.911 -1.627 -1.811 1.00 97.94 293 VAL A O 1
ATOM 2308 N N . ASP A 1 294 ? -5.858 -0.028 -2.993 1.00 96.88 294 ASP A N 1
ATOM 2309 C CA . ASP A 1 294 ? -6.799 0.091 -4.092 1.00 96.88 294 ASP A CA 1
ATOM 2310 C C . ASP A 1 294 ? -6.236 -0.672 -5.295 1.00 96.88 294 ASP A C 1
ATOM 2312 O O . ASP A 1 294 ? -5.091 -0.462 -5.706 1.00 96.88 294 ASP A O 1
ATOM 2316 N N . LEU A 1 295 ? -7.025 -1.607 -5.811 1.00 95.44 295 LEU A N 1
ATOM 2317 C CA . LEU A 1 295 ? -6.682 -2.451 -6.952 1.00 95.44 295 LEU A CA 1
ATOM 2318 C C . LEU A 1 295 ? -7.368 -1.974 -8.245 1.00 95.44 295 LEU A C 1
ATOM 2320 O O . LEU A 1 295 ? -7.194 -2.597 -9.291 1.00 95.44 295 LEU A O 1
ATOM 2324 N N . GLY A 1 296 ? -8.122 -0.871 -8.179 1.00 91.69 296 GLY A N 1
ATOM 2325 C CA . GLY A 1 296 ? -8.951 -0.354 -9.260 1.00 91.69 296 GLY A CA 1
ATOM 2326 C C . GLY A 1 296 ? -10.324 -1.023 -9.328 1.00 91.69 296 GLY A C 1
ATOM 2327 O O . GLY A 1 296 ? -10.591 -2.021 -8.669 1.00 91.69 296 GLY A O 1
ATOM 2328 N N . LEU A 1 297 ? -11.228 -0.451 -10.133 1.00 87.94 297 LEU A N 1
ATOM 2329 C CA . LEU A 1 297 ? -12.568 -0.998 -10.422 1.00 87.94 297 LEU A CA 1
ATOM 2330 C C . LEU A 1 297 ? -13.457 -1.289 -9.191 1.00 87.94 297 LEU A C 1
ATOM 2332 O O . LEU A 1 297 ? -14.450 -2.003 -9.301 1.00 87.94 297 LEU A O 1
ATOM 2336 N N . GLY A 1 298 ? -13.156 -0.680 -8.041 1.00 89.62 298 GLY A N 1
ATOM 2337 C CA . GLY A 1 298 ? -13.880 -0.914 -6.790 1.00 89.62 298 GLY A CA 1
ATOM 2338 C C . GLY A 1 298 ? -13.352 -2.093 -5.966 1.00 89.62 298 GLY A C 1
ATOM 2339 O O . GLY A 1 298 ? -13.974 -2.444 -4.962 1.00 89.62 298 GLY A O 1
ATOM 2340 N N . ASP A 1 299 ? -12.213 -2.668 -6.352 1.00 94.25 299 ASP A N 1
ATOM 2341 C CA . ASP A 1 299 ? -11.532 -3.737 -5.631 1.00 94.25 299 ASP A CA 1
ATOM 2342 C C . ASP A 1 299 ? -10.543 -3.152 -4.629 1.00 94.25 299 ASP A C 1
ATOM 2344 O O . ASP A 1 299 ? -9.679 -2.342 -4.967 1.00 94.25 299 ASP A O 1
ATOM 2348 N N . TYR A 1 300 ? -10.621 -3.619 -3.386 1.00 97.06 300 TYR A N 1
ATOM 2349 C CA . TYR A 1 300 ? -9.730 -3.167 -2.327 1.00 97.06 300 TYR A CA 1
ATOM 2350 C C . TYR A 1 300 ? -9.143 -4.343 -1.561 1.00 97.06 300 TYR A C 1
ATOM 2352 O O . TYR A 1 300 ? -9.767 -5.390 -1.382 1.00 97.06 300 TYR A O 1
ATOM 2360 N N . LEU A 1 301 ? -7.943 -4.147 -1.027 1.00 97.62 301 LEU A N 1
ATOM 2361 C CA . LEU A 1 301 ? -7.468 -4.934 0.100 1.00 97.62 301 LEU A CA 1
ATOM 2362 C C . LEU A 1 301 ? -7.682 -4.127 1.371 1.00 97.62 301 LEU A C 1
ATOM 2364 O O . LEU A 1 301 ? -7.309 -2.954 1.456 1.00 97.62 301 LEU A O 1
ATOM 2368 N N . ALA A 1 302 ? -8.279 -4.772 2.363 1.00 97.75 302 ALA A N 1
ATOM 2369 C CA . ALA A 1 302 ? -8.625 -4.162 3.630 1.00 97.75 302 ALA A CA 1
ATOM 2370 C C . ALA A 1 302 ? -8.023 -4.940 4.801 1.00 97.75 302 ALA A C 1
ATOM 2372 O O . ALA A 1 302 ? -7.995 -6.173 4.812 1.00 97.75 302 ALA A O 1
ATOM 2373 N N . LEU A 1 303 ? -7.568 -4.215 5.816 1.00 97.81 303 LEU A N 1
ATOM 2374 C CA . LEU A 1 303 ? -7.199 -4.782 7.106 1.00 97.81 303 LEU A CA 1
ATOM 2375 C C . LEU A 1 303 ? -8.456 -5.014 7.937 1.00 97.81 303 LEU A C 1
ATOM 2377 O O . LEU A 1 303 ? -9.280 -4.113 8.094 1.00 97.81 303 LEU A O 1
ATOM 2381 N N . ASP A 1 304 ? -8.589 -6.208 8.509 1.00 97.50 304 ASP A N 1
ATOM 2382 C CA . ASP A 1 304 ? -9.643 -6.487 9.484 1.00 97.50 304 ASP A CA 1
ATOM 2383 C C . ASP A 1 304 ? -9.189 -6.074 10.888 1.00 97.50 304 ASP A C 1
ATOM 2385 O O . ASP A 1 304 ? -8.520 -6.828 11.604 1.00 97.50 304 ASP A O 1
ATOM 2389 N N . MET A 1 305 ? -9.582 -4.866 11.295 1.00 96.75 305 MET A N 1
ATOM 2390 C CA . MET A 1 305 ? -9.198 -4.275 12.578 1.00 96.75 305 MET A CA 1
ATOM 2391 C C . MET A 1 305 ? -9.858 -4.967 13.781 1.00 96.75 305 MET A C 1
ATOM 2393 O O . MET A 1 305 ? -9.447 -4.738 14.916 1.00 96.75 305 MET A O 1
ATOM 2397 N N . SER A 1 306 ? -10.845 -5.850 13.568 1.00 95.75 306 SER A N 1
ATOM 2398 C CA . SER A 1 306 ? -11.497 -6.596 14.658 1.00 95.75 306 SER A CA 1
ATOM 2399 C C . SER A 1 306 ? -10.679 -7.785 15.158 1.00 95.75 306 SER A C 1
ATOM 2401 O O . SER A 1 306 ? -10.949 -8.318 16.235 1.00 95.75 306 SER A O 1
ATOM 2403 N N . ARG A 1 307 ? -9.687 -8.226 14.376 1.00 94.62 307 ARG A N 1
ATOM 2404 C CA . ARG A 1 307 ? -8.885 -9.417 14.659 1.00 94.62 307 ARG A CA 1
ATOM 2405 C C . ARG A 1 307 ? -7.415 -9.056 14.654 1.00 94.62 307 ARG A C 1
ATOM 2407 O O . ARG A 1 307 ? -6.877 -8.721 13.609 1.00 94.62 307 ARG A O 1
ATOM 2414 N N . SER A 1 308 ? -6.756 -9.217 15.792 1.00 96.38 308 SER A N 1
ATOM 2415 C CA . SER A 1 308 ? -5.302 -9.138 15.883 1.00 96.38 308 SER A CA 1
ATOM 2416 C C . SER A 1 308 ? -4.711 -10.518 16.157 1.00 96.38 308 SER A C 1
ATOM 2418 O O . SER A 1 308 ? -5.267 -11.329 16.902 1.00 96.38 308 SER A O 1
ATOM 2420 N N . ASN A 1 309 ? -3.588 -10.821 15.514 1.00 95.06 309 ASN A N 1
ATOM 2421 C CA . ASN A 1 309 ? -2.825 -12.029 15.795 1.00 95.06 309 ASN A CA 1
ATOM 2422 C C . ASN A 1 309 ? -1.886 -11.819 17.003 1.00 95.06 309 ASN A C 1
ATOM 2424 O O . ASN A 1 309 ? -1.816 -10.739 17.592 1.00 95.06 309 ASN A O 1
ATOM 2428 N N . ARG A 1 310 ? -1.120 -12.854 17.378 1.00 94.19 310 ARG A N 1
ATOM 2429 C CA . ARG A 1 310 ? -0.169 -12.787 18.507 1.00 94.19 310 ARG A CA 1
ATOM 2430 C C . ARG A 1 310 ? 0.898 -11.694 18.338 1.00 94.19 310 ARG A C 1
ATOM 2432 O O . ARG A 1 310 ? 1.396 -11.181 19.336 1.00 94.19 310 ARG A O 1
ATOM 2439 N N . SER A 1 311 ? 1.220 -11.335 17.098 1.00 92.75 311 SER A N 1
ATOM 2440 C CA . SER A 1 311 ? 2.168 -10.275 16.743 1.00 92.75 311 SER A CA 1
ATOM 2441 C C . SER A 1 311 ? 1.522 -8.890 16.659 1.00 92.75 311 SER A C 1
ATOM 2443 O O . SER A 1 311 ? 2.194 -7.944 16.267 1.00 92.75 311 SER A O 1
ATOM 2445 N N . ARG A 1 312 ? 0.240 -8.756 17.038 1.00 95.31 312 ARG A N 1
ATOM 2446 C CA . ARG A 1 312 ? -0.570 -7.532 16.895 1.00 95.31 312 ARG A CA 1
ATOM 2447 C C . ARG A 1 312 ? -0.757 -7.077 15.446 1.00 95.31 312 ARG A C 1
ATOM 2449 O O . ARG A 1 312 ? -1.070 -5.920 15.208 1.00 95.31 312 ARG A O 1
ATOM 2456 N N . GLU A 1 313 ? -0.584 -7.982 14.492 1.00 96.69 313 GLU A N 1
ATOM 2457 C CA . GLU A 1 313 ? -0.914 -7.726 13.095 1.00 96.69 313 GLU A CA 1
ATOM 2458 C C . GLU A 1 313 ? -2.377 -8.066 12.825 1.00 96.69 313 GLU A C 1
ATOM 2460 O O . GLU A 1 313 ? -2.951 -8.959 13.461 1.00 96.69 313 GLU A O 1
ATOM 2465 N N . ASN A 1 314 ? -2.951 -7.390 11.836 1.00 97.69 314 ASN A N 1
ATOM 2466 C CA . ASN A 1 314 ? -4.314 -7.615 11.382 1.00 97.69 314 ASN A CA 1
ATOM 2467 C C . ASN A 1 314 ? -4.303 -8.346 10.032 1.00 97.69 314 ASN A C 1
ATOM 2469 O O . ASN A 1 314 ? -3.478 -8.024 9.171 1.00 97.69 314 ASN A O 1
ATOM 2473 N N . PRO A 1 315 ? -5.203 -9.324 9.818 1.00 97.94 315 PRO A N 1
ATOM 2474 C CA . PRO A 1 315 ? -5.247 -10.061 8.568 1.00 97.94 315 PRO A CA 1
ATOM 2475 C C . PRO A 1 315 ? -5.743 -9.168 7.429 1.00 97.94 315 PRO A C 1
ATOM 2477 O O . PRO A 1 315 ? -6.645 -8.347 7.609 1.00 97.94 315 PRO A O 1
ATOM 2480 N N . VAL A 1 316 ? -5.172 -9.386 6.246 1.00 98.12 316 VAL A N 1
ATOM 2481 C CA . VAL A 1 316 ? -5.540 -8.687 5.012 1.00 98.12 316 VAL A CA 1
ATOM 2482 C C . VAL A 1 316 ? -6.613 -9.494 4.293 1.00 98.12 316 VAL A C 1
ATOM 2484 O O . VAL A 1 316 ? -6.438 -10.689 4.033 1.00 98.12 316 VAL A O 1
ATOM 2487 N N . TRP A 1 317 ? -7.714 -8.836 3.958 1.00 97.56 317 TRP A N 1
ATOM 2488 C CA . TRP A 1 317 ? -8.842 -9.389 3.223 1.00 97.56 317 TRP A CA 1
ATOM 2489 C C . TRP A 1 317 ? -8.996 -8.701 1.877 1.00 97.56 317 TRP A C 1
ATOM 2491 O O . TRP A 1 317 ? -8.789 -7.497 1.769 1.00 97.56 317 TRP A O 1
ATOM 2501 N N . TRP A 1 318 ? -9.399 -9.466 0.873 1.00 97.19 318 TRP A N 1
ATOM 2502 C CA . TRP A 1 318 ? -9.886 -8.924 -0.383 1.00 97.19 318 TRP A CA 1
ATOM 2503 C C . TRP A 1 318 ? -11.359 -8.552 -0.226 1.00 97.19 318 TRP A C 1
ATOM 2505 O O . TRP A 1 318 ? -12.176 -9.348 0.253 1.00 97.19 318 TRP A O 1
ATOM 2515 N N . TRP A 1 319 ? -11.650 -7.303 -0.561 1.00 95.88 319 TRP A N 1
ATOM 2516 C CA . TRP A 1 319 ? -12.966 -6.698 -0.547 1.00 95.88 319 TRP A CA 1
ATOM 2517 C C . TRP A 1 319 ? -13.349 -6.376 -1.989 1.00 95.88 319 TRP A C 1
ATOM 2519 O O . TRP A 1 319 ? -12.650 -5.618 -2.662 1.00 95.88 319 TRP A O 1
ATOM 2529 N N . TYR A 1 320 ? -14.435 -6.984 -2.451 1.00 93.19 320 TYR A N 1
ATOM 2530 C CA . TYR A 1 320 ? -14.897 -6.928 -3.832 1.00 93.19 320 TYR A CA 1
ATOM 2531 C C . TYR A 1 320 ? -16.372 -6.544 -3.847 1.00 93.19 320 TYR A C 1
ATOM 2533 O O . TYR A 1 320 ? -17.168 -7.085 -3.079 1.00 93.19 320 TYR A O 1
ATOM 2541 N N . ALA A 1 321 ? -16.738 -5.591 -4.706 1.00 86.38 321 ALA A N 1
ATOM 2542 C CA . ALA A 1 321 ? -18.128 -5.222 -4.980 1.00 86.38 321 ALA A CA 1
ATOM 2543 C C . ALA A 1 321 ? -19.014 -4.938 -3.742 1.00 86.38 321 ALA A C 1
ATOM 2545 O O . ALA A 1 321 ? -20.225 -5.145 -3.785 1.00 86.38 321 ALA A O 1
ATOM 2546 N N . GLY A 1 322 ? -18.449 -4.427 -2.642 1.00 85.75 322 GLY A N 1
ATOM 2547 C CA . GLY A 1 322 ? -19.210 -4.168 -1.411 1.00 85.75 322 GLY A CA 1
ATOM 2548 C C . GLY A 1 322 ? -19.023 -5.208 -0.307 1.00 85.75 322 GLY A C 1
ATOM 2549 O O . GLY A 1 322 ? -19.366 -4.937 0.845 1.00 85.75 322 GLY A O 1
ATOM 2550 N N . GLU A 1 323 ? -18.468 -6.377 -0.621 1.00 89.31 323 GLU A N 1
ATOM 2551 C CA . GLU A 1 323 ? -18.450 -7.531 0.272 1.00 89.31 323 GLU A CA 1
ATOM 2552 C C . GLU A 1 323 ? -17.030 -8.000 0.611 1.00 89.31 323 GLU A C 1
ATOM 2554 O O . GLU A 1 323 ? -16.070 -7.843 -0.142 1.00 89.31 323 GLU A O 1
ATOM 2559 N N . ARG A 1 324 ? -16.887 -8.590 1.804 1.00 89.81 324 ARG A N 1
ATOM 2560 C CA . ARG A 1 324 ? -15.638 -9.215 2.249 1.00 89.81 324 ARG A CA 1
ATOM 2561 C C . ARG A 1 324 ? -15.594 -10.654 1.747 1.00 89.81 324 ARG A C 1
ATOM 2563 O O . ARG A 1 324 ? -16.274 -11.506 2.318 1.00 89.81 324 ARG A O 1
ATOM 2570 N N . GLU A 1 325 ? -14.740 -10.936 0.770 1.00 91.00 325 GLU A N 1
ATOM 2571 C CA . GLU A 1 325 ? -14.693 -12.257 0.139 1.00 91.00 325 GLU A CA 1
ATOM 2572 C C . GLU A 1 325 ? -13.706 -13.211 0.818 1.00 91.00 325 GLU A C 1
ATOM 2574 O O . GLU A 1 325 ? -14.095 -14.212 1.425 1.00 91.00 325 GLU A O 1
ATOM 2579 N N . LYS A 1 326 ? -12.405 -12.912 0.722 1.00 95.38 326 LYS A N 1
ATOM 2580 C CA . LYS A 1 326 ? -11.337 -13.888 0.985 1.00 95.38 326 LYS A CA 1
ATOM 2581 C C . LYS A 1 326 ? -10.210 -13.292 1.812 1.00 95.38 326 LYS A C 1
ATOM 2583 O O . LYS A 1 326 ? -9.752 -12.180 1.566 1.00 95.38 326 LYS A O 1
ATOM 2588 N N . LYS A 1 327 ? -9.708 -14.060 2.778 1.00 97.00 327 LYS A N 1
ATOM 2589 C CA . LYS A 1 327 ? -8.483 -13.716 3.508 1.00 97.00 327 LYS A CA 1
ATOM 2590 C C . LYS A 1 327 ? -7.262 -14.004 2.629 1.00 97.00 327 LYS A C 1
ATOM 2592 O O . LYS A 1 327 ? -7.079 -15.139 2.195 1.00 97.00 327 LYS A O 1
ATOM 2597 N N . ILE A 1 328 ? -6.422 -12.994 2.411 1.00 97.81 328 ILE A N 1
ATOM 2598 C CA . ILE A 1 328 ? -5.262 -13.053 1.509 1.00 97.81 328 ILE A CA 1
ATOM 2599 C C . ILE A 1 328 ? -3.953 -13.298 2.269 1.00 97.81 328 ILE A C 1
ATOM 2601 O O . ILE A 1 328 ? -3.118 -14.079 1.809 1.00 97.81 328 ILE A O 1
ATOM 2605 N N . ALA A 1 329 ? -3.783 -12.672 3.439 1.00 97.81 329 ALA A N 1
ATOM 2606 C CA . ALA A 1 329 ? -2.593 -12.815 4.284 1.00 97.81 329 ALA A CA 1
ATOM 2607 C C . ALA A 1 329 ? -2.912 -12.614 5.777 1.00 97.81 329 ALA A C 1
ATOM 2609 O O . ALA A 1 329 ? -3.958 -12.060 6.126 1.00 97.81 329 ALA A O 1
ATOM 2610 N N . ASP A 1 330 ? -2.015 -13.043 6.676 1.00 97.75 330 ASP A N 1
ATOM 2611 C CA . ASP A 1 330 ? -2.169 -12.805 8.123 1.00 97.75 330 ASP A CA 1
ATOM 2612 C C . ASP A 1 330 ? -1.711 -11.409 8.562 1.00 97.75 330 ASP A C 1
ATOM 2614 O O . ASP A 1 330 ? -2.046 -10.988 9.668 1.00 97.75 330 ASP A O 1
ATOM 2618 N N . SER A 1 331 ? -0.940 -10.714 7.724 1.00 97.69 331 SER A N 1
ATOM 2619 C CA . SER A 1 331 ? -0.476 -9.348 7.957 1.00 97.69 331 SER A CA 1
ATOM 2620 C C . SER A 1 331 ? -0.206 -8.614 6.646 1.00 97.69 331 SER A C 1
ATOM 2622 O O . SER A 1 331 ? -0.037 -9.241 5.595 1.00 97.69 331 SER A O 1
ATOM 2624 N N . PHE A 1 332 ? -0.110 -7.286 6.720 1.00 98.00 332 PHE A N 1
ATOM 2625 C CA . PHE A 1 332 ? 0.285 -6.451 5.586 1.00 98.00 332 PHE A CA 1
ATOM 2626 C C . PHE A 1 332 ? 1.680 -6.823 5.066 1.00 98.00 332 PHE A C 1
ATOM 2628 O O . PHE A 1 332 ? 1.846 -7.085 3.876 1.00 98.00 332 PHE A O 1
ATOM 2635 N N . GLY A 1 333 ? 2.666 -6.960 5.959 1.00 97.06 333 GLY A N 1
ATOM 2636 C CA . GLY A 1 333 ? 4.020 -7.367 5.567 1.00 97.06 333 GLY A CA 1
ATOM 2637 C C . GLY A 1 333 ? 4.078 -8.735 4.869 1.00 97.06 333 GLY A C 1
ATOM 2638 O O . GLY A 1 333 ? 4.833 -8.904 3.913 1.00 97.06 333 GLY A O 1
ATOM 2639 N N . GLN A 1 334 ? 3.256 -9.708 5.286 1.00 97.19 334 GLN A N 1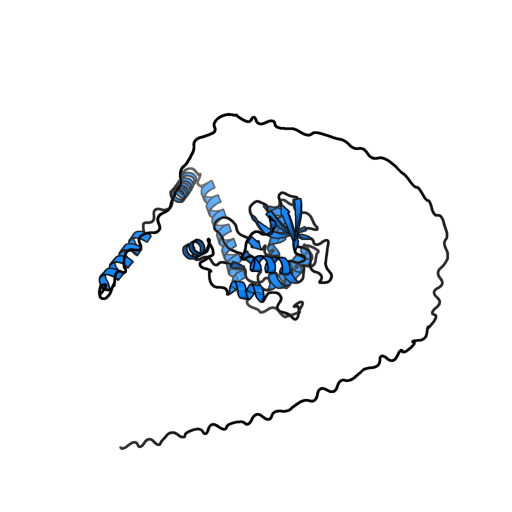
ATOM 2640 C CA . GLN A 1 334 ? 3.164 -11.004 4.599 1.00 97.19 334 GLN A CA 1
ATOM 2641 C C . GLN A 1 334 ? 2.534 -10.888 3.210 1.00 97.19 334 GLN A C 1
ATOM 2643 O O . GLN A 1 334 ? 3.009 -11.539 2.279 1.00 97.19 334 GLN A O 1
ATOM 2648 N N . TRP A 1 335 ? 1.479 -10.079 3.069 1.00 97.94 335 TRP A N 1
ATOM 2649 C CA . TRP A 1 335 ? 0.865 -9.810 1.771 1.00 97.94 335 TRP A CA 1
ATOM 2650 C C . TRP A 1 335 ? 1.879 -9.187 0.806 1.00 97.94 335 TRP A C 1
ATOM 2652 O O . TRP A 1 335 ? 2.030 -9.689 -0.309 1.00 97.94 335 TRP A O 1
ATOM 2662 N N . LEU A 1 336 ? 2.605 -8.158 1.258 1.00 97.94 336 LEU A N 1
ATOM 2663 C CA . LEU A 1 336 ? 3.598 -7.454 0.448 1.00 97.94 336 LEU A CA 1
ATOM 2664 C C . LEU A 1 336 ? 4.749 -8.381 0.053 1.00 97.94 336 LEU A C 1
ATOM 2666 O O . LEU A 1 336 ? 5.150 -8.408 -1.105 1.00 97.94 336 LEU A O 1
ATOM 2670 N N . LYS A 1 337 ? 5.236 -9.207 0.985 1.00 97.50 337 LYS A N 1
ATOM 2671 C CA . LYS A 1 337 ? 6.258 -10.213 0.681 1.00 97.50 337 LYS A CA 1
ATOM 2672 C C . LYS A 1 337 ? 5.793 -11.189 -0.392 1.00 97.50 337 LYS A C 1
ATOM 2674 O O . LYS A 1 337 ? 6.492 -11.392 -1.376 1.00 97.50 337 LYS A O 1
ATOM 2679 N N . LYS A 1 338 ? 4.591 -11.745 -0.235 1.00 97.62 338 LYS A N 1
ATOM 2680 C CA . LYS A 1 338 ? 4.030 -12.671 -1.218 1.00 97.62 338 LYS A CA 1
ATOM 2681 C C . LYS A 1 338 ? 3.813 -11.999 -2.575 1.00 97.62 338 LYS A C 1
ATOM 2683 O O . LYS A 1 338 ? 4.006 -12.656 -3.588 1.00 97.62 338 LYS A O 1
ATOM 2688 N N . LEU A 1 339 ? 3.440 -10.716 -2.601 1.00 97.31 339 LEU A N 1
ATOM 2689 C CA . LEU A 1 339 ? 3.321 -9.932 -3.832 1.00 97.31 339 LEU A CA 1
ATOM 2690 C C . LEU A 1 339 ? 4.665 -9.819 -4.566 1.00 97.31 339 LEU A C 1
ATOM 2692 O O . LEU A 1 339 ? 4.711 -10.037 -5.775 1.00 97.31 339 LEU A O 1
ATOM 2696 N N . VAL A 1 340 ? 5.741 -9.529 -3.830 1.00 96.75 340 VAL A N 1
ATOM 2697 C CA . VAL A 1 340 ? 7.107 -9.480 -4.373 1.00 96.75 340 VAL A CA 1
ATOM 2698 C C . VAL A 1 340 ? 7.547 -10.847 -4.889 1.00 96.75 340 VAL A C 1
ATOM 2700 O O . VAL A 1 340 ? 8.037 -10.948 -6.011 1.00 96.75 340 VAL A O 1
ATOM 2703 N N . ASP A 1 341 ? 7.302 -11.907 -4.115 1.00 96.56 341 ASP A N 1
ATOM 2704 C CA . ASP A 1 341 ? 7.669 -13.278 -4.484 1.00 96.56 341 ASP A CA 1
ATOM 2705 C C . ASP A 1 341 ? 6.998 -13.725 -5.800 1.00 96.56 341 ASP A C 1
ATOM 2707 O O . ASP A 1 341 ? 7.582 -14.498 -6.558 1.00 96.56 341 ASP A O 1
ATOM 2711 N N . VAL A 1 342 ? 5.787 -13.231 -6.100 1.00 95.81 342 VAL A N 1
ATOM 2712 C CA . VAL A 1 342 ? 5.076 -13.517 -7.363 1.00 95.81 342 VAL A CA 1
ATOM 2713 C C . VAL A 1 342 ? 5.302 -12.470 -8.460 1.00 95.81 342 VAL A C 1
ATOM 2715 O O . VAL A 1 342 ? 4.625 -12.519 -9.486 1.00 95.81 342 VAL A O 1
ATOM 2718 N N . GLY A 1 343 ? 6.204 -11.506 -8.254 1.00 94.44 343 GLY A N 1
ATOM 2719 C CA . GLY A 1 343 ? 6.528 -10.477 -9.245 1.00 94.44 343 GLY A CA 1
ATOM 2720 C C . GLY A 1 343 ? 5.352 -9.567 -9.605 1.00 94.44 343 GLY A C 1
ATOM 2721 O O . GLY A 1 343 ? 5.212 -9.185 -10.761 1.00 94.44 343 GLY A O 1
ATOM 2722 N N . GLY A 1 344 ? 4.476 -9.255 -8.645 1.00 93.50 344 GLY A N 1
ATOM 2723 C CA . GLY A 1 344 ? 3.342 -8.351 -8.865 1.00 93.50 344 GLY A CA 1
ATOM 2724 C C . GLY A 1 344 ? 2.080 -8.998 -9.437 1.00 93.50 344 GLY A C 1
ATOM 2725 O O . GLY A 1 344 ? 1.084 -8.308 -9.637 1.00 93.50 344 GLY A O 1
ATOM 2726 N N . ALA A 1 345 ? 2.072 -10.315 -9.663 1.00 93.12 345 ALA A N 1
ATOM 2727 C CA . ALA A 1 345 ? 0.888 -11.016 -10.151 1.00 93.12 345 ALA A CA 1
ATOM 2728 C C . ALA A 1 345 ? -0.294 -10.959 -9.156 1.00 93.12 345 ALA A C 1
ATOM 2730 O O . ALA A 1 345 ? -0.126 -11.137 -7.945 1.00 93.12 345 ALA A O 1
ATOM 2731 N N . HIS A 1 346 ? -1.516 -10.800 -9.679 1.00 92.56 346 HIS A N 1
ATOM 2732 C CA . HIS A 1 346 ? -2.774 -10.741 -8.917 1.00 92.56 346 HIS A CA 1
ATOM 2733 C C . HIS A 1 346 ? -3.177 -12.104 -8.322 1.00 92.56 346 HIS A C 1
ATOM 2735 O O . HIS A 1 346 ? -4.105 -12.774 -8.774 1.00 92.56 346 HIS A O 1
ATOM 2741 N N . TYR A 1 347 ? -2.464 -12.559 -7.292 1.00 94.19 347 TYR A N 1
ATOM 2742 C CA . TYR A 1 347 ? -2.671 -13.888 -6.709 1.00 94.19 347 TYR A CA 1
ATOM 2743 C C . TYR A 1 347 ? -3.927 -14.012 -5.833 1.00 94.19 347 TYR A C 1
ATOM 2745 O O . TYR A 1 347 ? -4.251 -15.117 -5.408 1.00 94.19 347 TYR A O 1
ATOM 2753 N N . TRP A 1 348 ? -4.608 -12.911 -5.518 1.00 92.62 348 TRP A N 1
ATOM 2754 C CA . TRP A 1 348 ? -5.823 -12.917 -4.695 1.00 92.62 348 TRP A CA 1
ATOM 2755 C C . TRP A 1 348 ? -7.075 -13.368 -5.459 1.00 92.62 348 TRP A C 1
ATOM 2757 O O . TRP A 1 348 ? -8.019 -13.820 -4.817 1.00 92.62 348 TRP A O 1
ATOM 2767 N N . TRP A 1 349 ? -7.060 -13.317 -6.797 1.00 87.94 349 TRP A N 1
ATOM 2768 C CA . TRP A 1 349 ? -8.138 -13.825 -7.659 1.00 87.94 349 TRP A CA 1
ATOM 2769 C C . TRP A 1 349 ? -8.132 -15.352 -7.830 1.00 87.94 349 TRP A C 1
ATOM 2771 O O . TRP A 1 349 ? -9.110 -15.924 -8.303 1.00 87.94 349 TRP A O 1
ATOM 2781 N N . ARG A 1 350 ? -7.030 -16.017 -7.463 1.00 81.00 350 ARG A N 1
ATOM 2782 C CA . ARG A 1 350 ? -6.919 -17.483 -7.417 1.00 81.00 350 ARG A CA 1
ATOM 2783 C C . ARG A 1 350 ? -7.300 -17.957 -6.026 1.00 81.00 350 ARG A C 1
ATOM 2785 O O . ARG A 1 350 ? -8.098 -18.903 -5.869 1.00 81.00 350 ARG A O 1
#

Foldseek 3Di:
DDDDDDDDDDDDDDDDDDDDDDDDDDDDDDDDDDDDDDDDDDDDDDDDDDDDDDDDDDDDDDDDDDDDPPDDDDDDDDDDDDDDDDDPDDDDDDDDDDDDPPDDPPPVVVVVVVVVVVVVVVVPPPDPPVVVVVVVVVVVCVVPDDPVVVVVVVVVVVVVVVVVVVVVVVVPPDPDPDDPPDPDDPDPLCPVVVVVQVDDDDPPPPQSVVCVVVVHGQWDFAAADDPVLQVVLCVVVVAHAASVVSVCNRGTQWGWHRDHDPWTWTFHRSNCQVVCCVPVVVVLDDPPWTFGIDGDPQKTWTFHRVDADPSRFTWIFIDPPSDTDDTQGRHPSRNVSVCVVVVNDPPNVD

Secondary structure (DSSP, 8-state):
---PPPPPPPPP-PPPP-------------------PPP--------------------------------------------------------------------HHHHHHHHHHHHHHHHT----HHHHHHHHHHHHHHHHS-HHHHHHHHHHHHHHHHHHHHHHHTTTS--PPPP------SS-TTHHHHHHHTSPPPTT-TTHHHHHHTT--SEEEEEPPPHHHHHHHHHHHTSPPPHHHHHHHHHEEEEEES--SS--EEEPPHHHHHHHHHTTTTT-S-TTEEEEEEEETTEEEEEETT---TTS---EEEEETTEEEEEEESSHHHHHHHHHHTTT--GGG-

Radius of gyration: 35.59 Å; chains: 1; bounding box: 109×75×98 Å